Protein AF-A0A7G2ZYX8-F1 (afdb_monomer)

Radius of gyration: 30.56 Å; Cα contacts (8 Å, |Δi|>4): 241; chains: 1; bounding box: 66×46×90 Å

Mean predicted aligned error: 8.6 Å

Structure (mmCIF, N/CA/C/O backbone):
data_AF-A0A7G2ZYX8-F1
#
_entry.id   AF-A0A7G2ZYX8-F1
#
loop_
_atom_site.group_PDB
_atom_site.id
_atom_site.type_symbol
_atom_site.label_atom_id
_atom_site.label_alt_id
_atom_site.label_comp_id
_atom_site.label_asym_id
_atom_site.label_entity_id
_atom_site.label_seq_id
_atom_site.pdbx_PDB_ins_code
_atom_site.Cartn_x
_atom_site.Cartn_y
_atom_site.Cartn_z
_atom_site.occupancy
_atom_site.B_iso_or_equiv
_atom_site.auth_seq_id
_atom_site.auth_comp_id
_atom_site.auth_asym_id
_atom_site.auth_atom_id
_atom_site.pdbx_PDB_model_num
ATOM 1 N N . MET A 1 1 ? -3.365 -21.260 -28.184 1.00 30.58 1 MET A N 1
ATOM 2 C CA . MET A 1 1 ? -3.410 -20.158 -27.196 1.00 30.58 1 MET A CA 1
ATOM 3 C C . MET A 1 1 ? -2.145 -19.324 -27.337 1.00 30.58 1 MET A C 1
ATOM 5 O O . MET A 1 1 ? -1.122 -19.675 -26.767 1.00 30.58 1 MET A O 1
ATOM 9 N N . ASN A 1 2 ? -2.184 -18.257 -28.139 1.00 26.59 2 ASN A N 1
ATOM 10 C CA . ASN A 1 2 ? -1.057 -17.330 -28.248 1.00 26.59 2 ASN A CA 1
ATOM 11 C C . ASN A 1 2 ? -1.027 -16.464 -26.990 1.00 26.59 2 ASN A C 1
ATOM 13 O O . ASN A 1 2 ? -1.641 -15.400 -26.939 1.00 26.59 2 ASN A O 1
ATOM 17 N N . SER A 1 3 ? -0.336 -16.947 -25.956 1.00 30.78 3 SER A N 1
ATOM 18 C CA . SER A 1 3 ? 0.080 -16.109 -24.844 1.00 30.78 3 SER A CA 1
ATOM 19 C C . SER A 1 3 ? 0.980 -15.026 -25.426 1.00 30.78 3 SER A C 1
ATOM 21 O O . SER A 1 3 ? 2.165 -15.250 -25.670 1.00 30.78 3 SER A O 1
ATOM 23 N N . THR A 1 4 ? 0.432 -13.844 -25.680 1.00 36.78 4 THR A N 1
ATOM 24 C CA . THR A 1 4 ? 1.243 -12.634 -25.728 1.00 36.78 4 THR A CA 1
ATOM 25 C C . THR A 1 4 ? 1.792 -12.473 -24.318 1.00 36.78 4 THR A C 1
ATOM 27 O O . THR A 1 4 ? 1.150 -11.914 -23.430 1.00 36.78 4 THR A O 1
ATOM 30 N N . ILE A 1 5 ? 2.939 -13.114 -24.067 1.00 50.03 5 ILE A N 1
ATOM 31 C CA . ILE A 1 5 ? 3.645 -13.033 -22.798 1.00 50.03 5 ILE A CA 1
ATOM 32 C C . ILE A 1 5 ? 4.015 -11.561 -22.676 1.00 50.03 5 ILE A C 1
ATOM 34 O O . ILE A 1 5 ? 4.949 -11.086 -23.317 1.00 50.03 5 ILE A O 1
ATOM 38 N N . TYR A 1 6 ? 3.234 -10.819 -21.897 1.00 54.06 6 TYR A N 1
ATOM 39 C CA . TYR A 1 6 ? 3.683 -9.559 -21.341 1.00 54.06 6 TYR A CA 1
ATOM 40 C C . TYR A 1 6 ? 4.932 -9.900 -20.529 1.00 54.06 6 TYR A C 1
ATOM 42 O O . TYR A 1 6 ? 4.846 -10.449 -19.429 1.00 54.06 6 TYR A O 1
ATOM 50 N N . ILE A 1 7 ? 6.103 -9.682 -21.122 1.00 63.62 7 ILE A N 1
ATOM 51 C CA . ILE A 1 7 ? 7.368 -9.893 -20.438 1.00 63.62 7 ILE A CA 1
ATOM 52 C C . ILE A 1 7 ? 7.588 -8.628 -19.626 1.00 63.62 7 ILE A C 1
ATOM 54 O O . ILE A 1 7 ? 8.004 -7.607 -20.161 1.00 63.62 7 ILE A O 1
ATOM 58 N N . ASP A 1 8 ? 7.263 -8.698 -18.331 1.00 75.31 8 ASP A N 1
ATOM 59 C CA . ASP A 1 8 ? 7.724 -7.711 -17.357 1.00 75.31 8 ASP A CA 1
ATOM 60 C C . ASP A 1 8 ? 9.251 -7.595 -17.507 1.00 75.31 8 ASP A C 1
ATOM 62 O O . ASP A 1 8 ? 9.947 -8.586 -17.240 1.00 75.31 8 ASP A O 1
ATOM 66 N N . PRO A 1 9 ? 9.803 -6.429 -17.901 1.00 82.69 9 PRO A N 1
ATOM 67 C CA . PRO A 1 9 ? 11.247 -6.267 -18.061 1.00 82.69 9 PRO A CA 1
ATOM 68 C C . PRO A 1 9 ? 12.027 -6.636 -16.795 1.00 82.69 9 PRO A C 1
ATOM 70 O O . PRO A 1 9 ? 13.180 -7.072 -16.868 1.00 82.69 9 PRO A O 1
ATOM 73 N N . TRP A 1 10 ? 11.386 -6.529 -15.629 1.00 83.06 10 TRP A N 1
ATOM 74 C CA . TRP A 1 10 ? 11.953 -6.871 -14.326 1.00 83.06 10 TRP A CA 1
ATOM 75 C C . TRP A 1 10 ? 11.737 -8.332 -13.898 1.00 83.06 10 TRP A C 1
ATOM 77 O O . TRP A 1 10 ? 12.150 -8.694 -12.796 1.00 83.06 10 TRP A O 1
ATOM 87 N N . ARG A 1 11 ? 11.139 -9.186 -14.743 1.00 78.56 11 ARG A N 1
ATOM 88 C CA . ARG A 1 11 ? 10.906 -10.625 -14.495 1.00 78.56 11 ARG A CA 1
ATOM 89 C C . ARG A 1 11 ? 10.256 -10.923 -13.137 1.00 78.56 11 ARG A C 1
ATOM 91 O O . ARG A 1 11 ? 10.704 -11.805 -12.411 1.00 78.56 11 ARG A O 1
ATOM 98 N N . GLY A 1 12 ? 9.237 -10.157 -12.757 1.00 73.69 12 GLY A N 1
ATOM 99 C CA . GLY A 1 12 ? 8.507 -10.380 -11.509 1.00 73.69 12 GLY A CA 1
ATOM 100 C C . GLY A 1 12 ? 9.196 -9.836 -10.255 1.00 73.69 12 GLY A C 1
ATOM 101 O O . GLY A 1 12 ? 8.593 -9.868 -9.187 1.00 73.69 12 GLY A O 1
ATOM 102 N N . ARG A 1 13 ? 10.408 -9.262 -10.348 1.00 81.00 13 ARG A N 1
ATOM 103 C CA . ARG A 1 13 ? 11.056 -8.610 -9.196 1.00 81.00 13 ARG A CA 1
ATOM 104 C C . ARG A 1 13 ? 10.249 -7.394 -8.756 1.00 81.00 13 ARG A C 1
ATOM 106 O O . ARG A 1 13 ? 10.042 -6.472 -9.548 1.00 81.00 13 ARG A O 1
ATOM 113 N N . ILE A 1 14 ? 9.807 -7.376 -7.505 1.00 81.88 14 ILE A N 1
ATOM 114 C CA . ILE A 1 14 ? 9.102 -6.239 -6.902 1.00 81.88 14 ILE A CA 1
ATOM 115 C C . ILE A 1 14 ? 10.087 -5.066 -6.801 1.00 81.88 14 ILE A C 1
ATOM 117 O O . ILE A 1 14 ? 11.220 -5.240 -6.352 1.00 81.88 14 ILE A O 1
ATOM 121 N N . ARG A 1 15 ? 9.693 -3.880 -7.280 1.00 88.88 15 ARG A N 1
ATOM 122 C CA . ARG A 1 15 ? 10.547 -2.686 -7.195 1.00 88.88 15 ARG A CA 1
ATOM 123 C C . ARG A 1 15 ? 10.350 -2.017 -5.832 1.00 88.88 15 ARG A C 1
ATOM 125 O O . ARG A 1 15 ? 9.425 -2.328 -5.085 1.00 88.88 15 ARG A O 1
ATOM 132 N N . ALA A 1 16 ? 11.243 -1.086 -5.504 1.00 92.00 16 ALA A N 1
ATOM 133 C CA . ALA A 1 16 ? 11.262 -0.442 -4.194 1.00 92.00 16 ALA A CA 1
ATOM 134 C C . ALA A 1 16 ? 9.918 0.202 -3.813 1.00 92.00 16 ALA A C 1
ATOM 136 O O . ALA A 1 16 ? 9.536 0.138 -2.652 1.00 92.00 16 ALA A O 1
ATOM 137 N N . LEU A 1 17 ? 9.192 0.795 -4.766 1.00 92.94 17 LEU A N 1
ATOM 138 C CA . LEU A 1 17 ? 7.889 1.416 -4.505 1.00 92.94 17 LEU A CA 1
ATOM 139 C C . LEU A 1 17 ? 6.893 0.388 -3.961 1.00 92.94 17 LEU A C 1
ATOM 141 O O . LEU A 1 17 ? 6.406 0.530 -2.846 1.00 92.94 17 LEU A O 1
ATOM 145 N N . GLU A 1 18 ? 6.659 -0.676 -4.721 1.00 92.31 18 GLU A N 1
ATOM 146 C CA . GLU A 1 18 ? 5.711 -1.736 -4.398 1.00 92.31 18 GLU A CA 1
ATOM 147 C C . GLU A 1 18 ? 6.101 -2.437 -3.085 1.00 92.31 18 GLU A C 1
ATOM 149 O O . GLU A 1 18 ? 5.247 -2.693 -2.244 1.00 92.31 18 GLU A O 1
ATOM 154 N N . HIS A 1 19 ? 7.399 -2.647 -2.842 1.00 93.06 19 HIS A N 1
ATOM 155 C CA . HIS A 1 19 ? 7.895 -3.206 -1.582 1.00 93.06 19 HIS A CA 1
ATOM 156 C C . HIS A 1 19 ? 7.617 -2.302 -0.368 1.00 93.06 19 HIS A C 1
ATOM 158 O O . HIS A 1 19 ? 7.228 -2.792 0.690 1.00 93.06 19 HIS A O 1
ATOM 164 N N . ASN A 1 20 ? 7.798 -0.982 -0.500 1.00 95.75 20 ASN A N 1
ATOM 165 C CA . ASN A 1 20 ? 7.469 -0.052 0.584 1.00 95.75 20 ASN A CA 1
ATOM 166 C C . ASN A 1 20 ? 5.951 0.049 0.797 1.00 95.75 20 ASN A C 1
ATOM 168 O O . ASN A 1 20 ? 5.531 0.145 1.944 1.00 95.75 20 ASN A O 1
ATOM 172 N N . ILE A 1 21 ? 5.133 -0.047 -0.260 1.00 95.38 21 ILE A N 1
ATOM 173 C CA . ILE A 1 21 ? 3.667 -0.087 -0.122 1.00 95.38 21 ILE A CA 1
ATOM 174 C C . ILE A 1 21 ? 3.230 -1.330 0.661 1.00 95.38 21 ILE A C 1
ATOM 176 O O . ILE A 1 21 ? 2.423 -1.198 1.572 1.00 95.38 21 ILE A O 1
ATOM 180 N N . VAL A 1 22 ? 3.789 -2.513 0.374 1.00 94.38 22 VAL A N 1
ATOM 181 C CA . VAL A 1 22 ? 3.488 -3.736 1.149 1.00 94.38 22 VAL A CA 1
ATOM 182 C C . VAL A 1 22 ? 3.798 -3.533 2.634 1.00 94.38 22 VAL A C 1
ATOM 184 O O . VAL A 1 22 ? 2.964 -3.836 3.480 1.00 94.38 22 VAL A O 1
ATOM 187 N N . LYS A 1 23 ? 4.971 -2.975 2.962 1.00 95.75 23 LYS A N 1
ATOM 188 C CA . LYS A 1 23 ? 5.345 -2.679 4.356 1.00 95.75 23 LYS A CA 1
ATOM 189 C C . LYS A 1 23 ? 4.383 -1.697 5.020 1.00 95.75 23 LYS A C 1
ATOM 191 O O . LYS A 1 23 ? 3.945 -1.937 6.139 1.00 95.75 23 LYS A O 1
ATOM 196 N N . TYR A 1 24 ? 4.051 -0.620 4.316 1.00 96.56 24 TYR A N 1
ATOM 197 C CA . TYR A 1 24 ? 3.136 0.412 4.791 1.00 96.56 24 TYR A CA 1
ATOM 198 C C . TYR A 1 24 ? 1.750 -0.172 5.092 1.00 96.56 24 TYR A C 1
ATOM 200 O O . TYR A 1 24 ? 1.252 -0.026 6.206 1.00 96.56 24 TYR A O 1
ATOM 208 N N . ARG A 1 25 ? 1.180 -0.940 4.154 1.00 95.94 25 ARG A N 1
ATOM 209 C CA . ARG A 1 25 ? -0.101 -1.631 4.350 1.00 95.94 25 ARG A CA 1
ATOM 210 C C . ARG A 1 25 ? -0.053 -2.618 5.504 1.00 95.94 25 ARG A C 1
ATOM 212 O O . ARG A 1 25 ? -0.964 -2.615 6.320 1.00 95.94 25 ARG A O 1
ATOM 219 N N . ALA A 1 26 ? 1.009 -3.416 5.608 1.00 95.19 26 ALA A N 1
ATOM 220 C CA . ALA A 1 26 ? 1.169 -4.369 6.701 1.00 95.19 26 ALA A CA 1
ATOM 221 C C . ALA A 1 26 ? 1.140 -3.674 8.070 1.00 95.19 26 ALA A C 1
ATOM 223 O O . ALA A 1 26 ? 0.428 -4.118 8.964 1.00 95.19 26 ALA A O 1
ATOM 224 N N . MET A 1 27 ? 1.841 -2.547 8.221 1.00 96.56 27 MET A N 1
ATOM 225 C CA . MET A 1 27 ? 1.833 -1.768 9.463 1.00 96.56 27 MET A CA 1
ATOM 226 C C . MET A 1 27 ? 0.459 -1.152 9.760 1.00 96.56 27 MET A C 1
ATOM 228 O O . MET A 1 27 ? -0.004 -1.232 10.896 1.00 96.56 27 MET A O 1
ATOM 232 N N . GLN A 1 28 ? -0.226 -0.590 8.755 1.00 96.06 28 GLN A N 1
ATOM 233 C CA . GLN A 1 28 ? -1.588 -0.067 8.931 1.00 96.06 28 GLN A CA 1
ATOM 234 C C . GLN A 1 28 ? -2.586 -1.172 9.292 1.00 96.06 28 GLN A C 1
ATOM 236 O O . GLN A 1 28 ? -3.426 -0.975 10.162 1.00 96.06 28 GLN A O 1
ATOM 241 N N . MET A 1 29 ? -2.478 -2.344 8.668 1.00 95.81 29 MET A N 1
ATOM 242 C CA . MET A 1 29 ? -3.307 -3.507 8.983 1.00 95.81 29 MET A CA 1
ATOM 243 C C . MET A 1 29 ? -3.065 -4.011 10.406 1.00 95.81 29 MET A C 1
ATOM 245 O O . MET A 1 29 ? -4.024 -4.337 11.094 1.00 95.81 29 MET A O 1
ATOM 249 N N . THR A 1 30 ? -1.814 -4.041 10.875 1.00 95.38 30 THR A N 1
ATOM 250 C CA . THR A 1 30 ? -1.497 -4.385 12.269 1.00 95.38 30 THR A CA 1
ATOM 251 C C . THR A 1 30 ? -2.172 -3.422 13.244 1.00 95.38 30 THR A C 1
ATOM 253 O O . THR A 1 30 ? -2.789 -3.868 14.211 1.00 95.38 30 THR A O 1
ATOM 256 N N . LEU A 1 31 ? -2.111 -2.113 12.970 1.00 95.88 31 LEU A N 1
ATOM 257 C CA . LEU A 1 31 ? -2.816 -1.109 13.769 1.00 95.88 31 LEU A CA 1
ATOM 258 C C . LEU A 1 31 ? -4.338 -1.296 13.703 1.00 95.88 31 LEU A C 1
ATOM 260 O O . LEU A 1 31 ? -4.987 -1.275 14.740 1.00 95.88 31 LEU A O 1
ATOM 264 N N . ALA A 1 32 ? -4.903 -1.542 12.519 1.00 95.62 32 ALA A N 1
ATOM 265 C CA . ALA A 1 32 ? -6.335 -1.785 12.352 1.00 95.62 32 ALA A CA 1
ATOM 266 C C . ALA A 1 32 ? -6.808 -3.032 13.119 1.00 95.62 32 ALA A C 1
ATOM 268 O O . ALA A 1 32 ? -7.838 -2.988 13.786 1.00 95.62 32 ALA A O 1
ATOM 269 N N . ILE A 1 33 ? -6.040 -4.130 13.095 1.00 95.12 33 ILE A N 1
ATOM 270 C CA . ILE A 1 33 ? -6.335 -5.319 13.9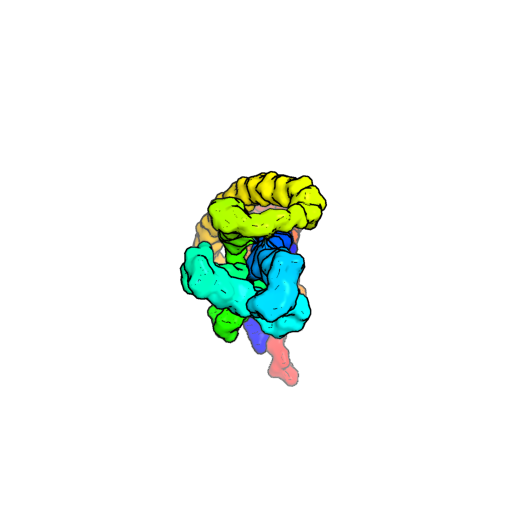07 1.00 95.12 33 ILE A CA 1
ATOM 271 C C . ILE A 1 33 ? -6.379 -4.930 15.384 1.00 95.12 33 ILE A C 1
ATOM 273 O O . ILE A 1 33 ? -7.383 -5.184 16.044 1.00 95.12 33 ILE A O 1
ATOM 277 N N . TYR A 1 34 ? -5.329 -4.277 15.884 1.00 94.50 34 TYR A N 1
ATOM 278 C CA . TYR A 1 34 ? -5.261 -3.854 17.278 1.00 94.50 34 TYR A CA 1
ATOM 279 C C . TYR A 1 34 ? -6.441 -2.948 17.663 1.00 94.50 34 TYR A C 1
ATOM 281 O O . TYR A 1 34 ? -7.177 -3.267 18.595 1.00 94.50 34 TYR A O 1
ATOM 289 N N . TYR A 1 35 ? -6.692 -1.871 16.913 1.00 94.88 35 TYR A N 1
ATOM 290 C CA . TYR A 1 35 ? -7.773 -0.939 17.231 1.00 94.88 35 TYR A CA 1
ATOM 291 C C . TYR A 1 35 ? -9.156 -1.579 17.150 1.00 94.88 35 TYR A C 1
ATOM 293 O O . TYR A 1 35 ? -10.003 -1.278 17.986 1.00 94.88 35 TYR A O 1
ATOM 301 N N . SER A 1 36 ? -9.395 -2.488 16.203 1.00 94.19 36 SER A N 1
ATOM 302 C CA . SER A 1 36 ? -10.677 -3.194 16.119 1.00 94.19 36 SER A CA 1
ATOM 303 C C . SER A 1 36 ? -10.956 -4.052 17.362 1.00 94.19 36 SER A C 1
ATOM 305 O O . SER A 1 36 ? -12.085 -4.069 17.859 1.00 94.19 36 SER A O 1
ATOM 307 N N . GLU A 1 37 ? -9.932 -4.716 17.913 1.00 92.69 37 GLU A N 1
ATOM 308 C CA . GLU A 1 37 ? -10.053 -5.491 19.151 1.00 92.69 37 GLU A CA 1
ATOM 309 C C . GLU A 1 37 ? -10.255 -4.565 20.358 1.00 92.69 37 GLU A C 1
ATOM 311 O O . GLU A 1 37 ? -11.081 -4.851 21.227 1.00 92.69 37 GLU A O 1
ATOM 316 N N . GLU A 1 38 ? -9.570 -3.418 20.393 1.00 91.56 38 GLU A N 1
ATOM 317 C CA . GLU A 1 38 ? -9.752 -2.405 21.436 1.00 91.56 38 GLU A CA 1
ATOM 318 C C . GLU A 1 38 ? -11.161 -1.804 21.421 1.00 91.56 38 GLU A C 1
ATOM 320 O O . GLU A 1 38 ? -11.796 -1.732 22.473 1.00 91.56 38 GLU A O 1
ATOM 325 N N . ILE A 1 39 ? -11.689 -1.435 20.248 1.00 92.12 39 ILE A N 1
ATOM 326 C CA . ILE A 1 39 ? -13.066 -0.945 20.082 1.00 92.12 39 ILE A CA 1
ATOM 327 C C . ILE A 1 39 ? -14.046 -1.999 20.590 1.00 92.12 39 ILE A C 1
ATOM 329 O O . ILE A 1 39 ? -14.901 -1.706 21.429 1.00 92.12 39 ILE A O 1
ATOM 333 N N . ARG A 1 40 ? -13.892 -3.249 20.137 1.00 92.00 40 ARG A N 1
ATOM 334 C CA . ARG A 1 40 ? -14.745 -4.358 20.569 1.00 92.00 40 ARG A CA 1
ATOM 335 C C . ARG A 1 40 ? -14.693 -4.549 22.082 1.00 92.00 40 ARG A C 1
ATOM 337 O O . ARG A 1 40 ? -15.740 -4.740 22.702 1.00 92.00 40 ARG A O 1
ATOM 344 N N . ARG A 1 41 ? -13.502 -4.481 22.684 1.00 89.44 41 ARG A N 1
ATOM 345 C CA . ARG A 1 41 ? -13.346 -4.593 24.136 1.00 89.44 41 ARG A CA 1
ATOM 346 C C . ARG A 1 41 ? -14.023 -3.432 24.851 1.00 89.44 41 ARG A C 1
ATOM 348 O O . ARG A 1 41 ? -14.782 -3.682 25.774 1.00 89.44 41 ARG A O 1
ATOM 355 N N . VAL A 1 42 ? -13.785 -2.187 24.444 1.00 89.00 42 VAL A N 1
ATOM 356 C CA . VAL A 1 42 ? -14.383 -1.000 25.079 1.00 89.00 42 VAL A CA 1
ATOM 357 C C . VAL A 1 42 ? -15.909 -1.083 25.057 1.00 89.00 42 VAL A C 1
ATOM 359 O O . VAL A 1 42 ? -16.543 -0.927 26.100 1.00 89.00 42 VAL A O 1
ATOM 362 N N . VAL A 1 43 ? -16.490 -1.414 23.902 1.00 89.50 43 VAL A N 1
ATOM 363 C CA . VAL A 1 43 ? -17.945 -1.499 23.725 1.00 89.50 43 VAL A CA 1
ATOM 364 C C . VAL A 1 43 ? -18.570 -2.584 24.614 1.00 89.50 43 VAL A C 1
ATOM 366 O O . VAL A 1 43 ? -19.563 -2.338 25.298 1.00 89.50 43 VAL A O 1
ATOM 369 N N . ILE A 1 44 ? -17.970 -3.777 24.660 1.00 90.25 44 ILE A N 1
ATOM 370 C CA . ILE A 1 44 ? -18.501 -4.916 25.426 1.00 90.25 44 ILE A CA 1
ATOM 371 C C . ILE A 1 44 ? -18.222 -4.762 26.927 1.00 90.25 44 ILE A C 1
ATOM 373 O O . ILE A 1 44 ? -19.124 -4.906 27.756 1.00 90.25 44 ILE A O 1
ATOM 377 N N . THR A 1 45 ? -16.971 -4.483 27.290 1.00 87.00 45 THR A N 1
ATOM 378 C CA . THR A 1 45 ? -16.512 -4.480 28.680 1.00 87.00 45 THR A CA 1
ATOM 379 C C . THR A 1 45 ? -17.142 -3.347 29.480 1.00 87.00 45 THR A C 1
ATOM 381 O O . THR A 1 45 ? -17.434 -3.553 30.656 1.00 87.00 45 THR A O 1
ATOM 384 N N . ALA A 1 46 ? -17.417 -2.185 28.877 1.00 86.19 46 ALA A N 1
ATOM 385 C CA . ALA A 1 46 ? -18.091 -1.095 29.580 1.00 86.19 46 ALA A CA 1
ATOM 386 C C . ALA A 1 46 ? -19.488 -1.509 30.077 1.00 86.19 46 ALA A C 1
ATOM 388 O O . ALA A 1 46 ? -19.809 -1.291 31.244 1.00 86.19 46 ALA A O 1
ATOM 389 N N . ILE A 1 47 ? -20.285 -2.177 29.230 1.00 86.06 47 ILE A N 1
ATOM 390 C CA . ILE A 1 47 ? -21.621 -2.675 29.607 1.00 86.06 47 ILE A CA 1
ATOM 391 C C . ILE A 1 47 ? -21.494 -3.762 30.669 1.00 86.06 47 ILE A C 1
ATOM 393 O O . ILE A 1 47 ? -22.132 -3.682 31.712 1.00 86.06 47 ILE A O 1
ATOM 397 N N . GLN A 1 48 ? -20.633 -4.757 30.438 1.00 87.50 48 GLN A N 1
ATOM 398 C CA . GLN A 1 48 ? -20.464 -5.879 31.365 1.00 87.50 48 GLN A CA 1
ATOM 399 C C . GLN A 1 48 ? -19.989 -5.432 32.746 1.00 87.50 48 GLN A C 1
ATOM 401 O O . GLN A 1 48 ? -20.410 -5.985 33.759 1.00 87.50 48 GLN A O 1
ATOM 406 N N . THR A 1 49 ? -19.102 -4.441 32.798 1.00 84.88 49 THR A N 1
ATOM 407 C CA . THR A 1 49 ? -18.595 -3.902 34.063 1.00 84.88 49 THR A CA 1
ATOM 408 C C . THR A 1 49 ? -19.684 -3.122 34.786 1.00 84.88 49 THR A C 1
ATOM 410 O O . THR A 1 49 ? -19.852 -3.299 35.990 1.00 84.88 49 THR A O 1
ATOM 413 N N . GLN A 1 50 ? -20.465 -2.319 34.060 1.00 83.38 50 GLN A N 1
ATOM 414 C CA . GLN A 1 50 ? -21.606 -1.606 34.626 1.00 83.38 50 GLN A CA 1
ATOM 415 C C . GLN A 1 50 ? -22.672 -2.575 35.154 1.00 83.38 50 GLN A C 1
ATOM 417 O O . GLN A 1 50 ? -23.110 -2.423 36.287 1.00 83.38 50 GLN A O 1
ATOM 422 N N . ASP A 1 51 ? -23.032 -3.603 34.387 1.00 85.00 51 ASP A N 1
ATOM 423 C CA . ASP A 1 51 ? -24.026 -4.604 34.785 1.00 85.00 51 ASP A CA 1
ATOM 424 C C . ASP A 1 51 ? -23.578 -5.381 36.031 1.00 85.00 51 ASP A C 1
ATOM 426 O O . ASP A 1 51 ? -24.352 -5.548 36.972 1.00 85.00 51 ASP A O 1
ATOM 430 N N . LYS A 1 52 ? -22.304 -5.798 36.085 1.00 83.62 52 LYS A N 1
ATOM 431 C CA . LYS A 1 52 ? -21.720 -6.445 37.272 1.00 83.62 52 LYS A CA 1
ATOM 432 C C . LYS A 1 52 ? -21.727 -5.526 38.488 1.00 83.62 52 LYS A C 1
ATOM 434 O O . LYS A 1 52 ? -22.035 -5.979 39.587 1.00 83.62 52 LYS A O 1
ATOM 439 N N . PHE A 1 53 ? -21.396 -4.251 38.300 1.00 82.12 53 PHE A N 1
ATOM 440 C CA . PHE A 1 53 ? -21.409 -3.266 39.376 1.00 82.12 53 PHE A CA 1
ATOM 441 C C . PHE A 1 53 ? -22.832 -3.030 39.900 1.00 82.12 53 PHE A C 1
ATOM 443 O O . PHE A 1 53 ? -23.063 -3.097 41.105 1.00 82.12 53 PHE A O 1
ATOM 450 N N . SER A 1 54 ? -23.810 -2.856 39.007 1.00 80.75 54 SER A N 1
ATOM 451 C CA . SER A 1 54 ? -25.225 -2.721 39.366 1.00 80.75 54 SER A CA 1
ATOM 452 C C . SER A 1 54 ? -25.755 -3.953 40.101 1.00 80.75 54 SER A C 1
ATOM 454 O O . SER A 1 54 ? -26.399 -3.801 41.137 1.00 80.75 54 SER A O 1
ATOM 456 N N . LYS A 1 55 ? -25.410 -5.162 39.644 1.00 82.44 55 LYS A N 1
ATOM 457 C CA . LYS A 1 55 ? -25.769 -6.421 40.311 1.00 82.44 55 LYS A CA 1
ATOM 458 C C . LYS A 1 55 ? -25.118 -6.572 41.681 1.00 82.44 55 LYS A C 1
ATOM 460 O O . LYS A 1 55 ? -25.760 -7.047 42.610 1.00 82.44 55 LYS A O 1
ATOM 465 N N . SER A 1 56 ? -23.868 -6.133 41.831 1.00 80.12 56 SER A N 1
ATOM 466 C CA . SER A 1 56 ? -23.191 -6.115 43.130 1.00 80.12 56 SER A CA 1
ATOM 467 C C . SER A 1 56 ? -23.871 -5.171 44.126 1.00 80.12 56 SER A C 1
ATOM 469 O O . SER A 1 56 ? -23.852 -5.452 45.320 1.00 80.12 56 SER A O 1
ATOM 471 N N . LEU A 1 57 ? -24.452 -4.062 43.656 1.00 79.69 57 LEU A N 1
ATOM 472 C CA . LEU A 1 57 ? -25.183 -3.116 44.503 1.00 79.69 57 LEU A CA 1
ATOM 473 C C . LEU A 1 57 ? -26.619 -3.572 44.793 1.00 79.69 57 LEU A C 1
ATOM 475 O O . LEU A 1 57 ? -27.132 -3.328 45.882 1.00 79.69 57 LEU A O 1
ATOM 479 N N . LYS A 1 58 ? -27.279 -4.214 43.822 1.00 78.69 58 LYS A N 1
ATOM 480 C CA . LYS A 1 58 ? -28.685 -4.637 43.895 1.00 78.69 58 LYS A CA 1
ATOM 481 C C . LYS A 1 58 ? -28.882 -6.055 43.333 1.00 78.69 58 LYS A C 1
ATOM 483 O O . LYS A 1 58 ? -29.413 -6.206 42.227 1.00 78.69 58 LYS A O 1
ATOM 488 N N . PRO A 1 59 ? -28.510 -7.100 44.096 1.00 74.00 59 PRO A N 1
ATOM 489 C CA . PRO A 1 59 ? -28.460 -8.472 43.589 1.00 74.00 59 PRO A CA 1
ATOM 490 C C . PRO A 1 59 ? -29.811 -9.029 43.119 1.00 74.00 59 PRO A C 1
ATOM 492 O O . PRO A 1 59 ? -29.838 -9.836 42.194 1.00 74.00 59 PRO A O 1
ATOM 495 N N . ASN A 1 60 ? -30.920 -8.585 43.723 1.00 71.00 60 ASN A N 1
ATOM 496 C CA . ASN A 1 60 ? -32.259 -9.133 43.471 1.00 71.00 60 ASN A CA 1
ATOM 497 C C . ASN A 1 60 ? -33.106 -8.314 42.478 1.00 71.00 60 ASN A C 1
ATOM 499 O O . ASN A 1 60 ? -34.174 -8.771 42.087 1.00 71.00 60 ASN A O 1
ATOM 503 N N . GLU A 1 61 ? -32.656 -7.122 42.069 1.00 67.88 61 GLU A N 1
ATOM 504 C CA . GLU A 1 61 ? -33.432 -6.216 41.198 1.00 67.88 61 GLU A CA 1
ATOM 505 C C . GLU A 1 61 ? -32.844 -6.066 39.789 1.00 67.88 61 GLU A C 1
ATOM 507 O O . GLU A 1 61 ? -33.532 -5.590 38.889 1.00 67.88 61 GLU A O 1
ATOM 512 N N . THR A 1 62 ? -31.575 -6.433 39.573 1.00 69.94 62 THR A N 1
ATOM 513 C CA . THR A 1 62 ? -30.873 -6.121 38.319 1.00 69.94 62 THR A CA 1
ATOM 514 C C . THR A 1 62 ? -30.459 -7.369 37.545 1.00 69.94 62 THR A C 1
ATOM 516 O O . THR A 1 62 ? -29.620 -8.162 37.971 1.00 69.94 62 THR A O 1
ATOM 519 N N . THR A 1 63 ? -31.044 -7.526 36.358 1.00 74.69 63 THR A N 1
ATOM 520 C CA . THR A 1 63 ? -30.624 -8.503 35.347 1.00 74.69 63 THR A CA 1
ATOM 521 C C . THR A 1 63 ? -29.477 -7.947 34.506 1.00 74.69 63 THR A C 1
ATOM 523 O O . THR A 1 63 ? -29.534 -6.808 34.045 1.00 74.69 63 THR A O 1
ATOM 526 N N . GLU A 1 64 ? -28.449 -8.764 34.269 1.00 79.12 64 GLU A N 1
ATOM 527 C CA . GLU A 1 64 ? -27.349 -8.421 33.359 1.00 79.12 64 GLU A CA 1
ATOM 528 C C . GLU A 1 64 ? -27.886 -8.284 31.927 1.00 79.12 64 GLU A C 1
ATOM 530 O O . GLU A 1 64 ? -28.470 -9.222 31.381 1.00 79.12 64 GLU A O 1
ATOM 535 N N . ARG A 1 65 ? -27.676 -7.121 31.305 1.00 80.75 65 ARG A N 1
ATOM 536 C CA . ARG A 1 65 ? -28.115 -6.826 29.934 1.00 80.75 65 ARG A CA 1
ATOM 537 C C . ARG A 1 65 ? -27.234 -7.544 28.919 1.00 80.75 65 ARG A C 1
ATOM 539 O O . ARG A 1 65 ? -27.723 -8.008 27.890 1.00 80.75 65 ARG A O 1
ATOM 546 N N . LEU A 1 66 ? -25.940 -7.678 29.221 1.00 83.88 66 LEU A N 1
ATOM 547 C CA . LEU A 1 66 ? -24.990 -8.418 28.394 1.00 83.88 66 LEU A CA 1
ATOM 548 C C . LEU A 1 66 ? -24.192 -9.442 29.223 1.00 83.88 66 LEU A C 1
ATOM 550 O O . LEU A 1 66 ? -23.096 -9.127 29.686 1.00 83.88 66 LEU A O 1
ATOM 554 N N . PRO A 1 67 ? -24.673 -10.691 29.373 1.00 81.50 67 PRO A N 1
ATOM 555 C CA . PRO A 1 67 ? -23.945 -11.706 30.127 1.00 81.50 67 PRO A CA 1
ATOM 556 C C . PRO A 1 67 ? -22.639 -12.125 29.420 1.00 81.50 67 PRO A C 1
ATOM 558 O O . PRO A 1 67 ? -22.546 -12.081 28.181 1.00 81.50 67 PRO A O 1
ATOM 561 N N . PRO A 1 68 ? -21.614 -12.569 30.172 1.00 79.56 68 PRO A N 1
ATOM 562 C CA . PRO A 1 68 ? -20.389 -13.107 29.587 1.00 79.56 68 PRO A CA 1
ATOM 563 C C . PRO A 1 68 ? -20.702 -14.357 28.747 1.00 79.56 68 PRO A C 1
ATOM 565 O O . PRO A 1 68 ? -21.433 -15.243 29.179 1.00 79.56 68 PRO A O 1
ATOM 568 N N . GLY A 1 69 ? -20.164 -14.426 27.525 1.00 80.12 69 GLY A N 1
ATOM 569 C CA . GLY A 1 69 ? -20.408 -15.544 26.599 1.00 80.12 69 GLY A CA 1
ATOM 570 C C . GLY A 1 69 ? -21.664 -15.416 25.725 1.00 80.12 69 GLY A C 1
ATOM 571 O O . GLY A 1 69 ? -22.002 -16.354 25.004 1.00 80.12 69 GLY A O 1
ATOM 572 N N . ALA A 1 70 ? -22.350 -14.267 25.735 1.00 82.44 70 ALA A N 1
ATOM 573 C CA . ALA A 1 70 ? -23.482 -14.023 24.843 1.00 82.44 70 ALA A CA 1
ATOM 574 C C . ALA A 1 70 ? -23.112 -14.226 23.357 1.00 82.44 70 ALA A C 1
ATOM 576 O O . ALA A 1 70 ? -22.084 -13.738 22.881 1.00 82.44 70 ALA A O 1
ATOM 577 N N . LYS A 1 71 ? -23.987 -14.895 22.589 1.00 86.56 71 LYS A N 1
ATOM 578 C CA . LYS A 1 71 ? -23.852 -14.980 21.123 1.00 86.56 71 LYS A CA 1
ATOM 579 C C . LYS A 1 71 ? -23.894 -13.574 20.513 1.00 86.56 71 LYS A C 1
ATOM 581 O O . LYS A 1 71 ? -24.803 -12.806 20.827 1.00 86.56 71 LYS A O 1
ATOM 586 N N . ARG A 1 72 ? -22.936 -13.289 19.620 1.00 87.44 72 ARG A N 1
ATOM 587 C CA . ARG A 1 72 ? -22.745 -11.995 18.931 1.00 87.44 72 ARG A CA 1
ATOM 588 C C . ARG A 1 72 ? -22.724 -10.805 19.907 1.00 87.44 72 ARG A C 1
ATOM 590 O O . ARG A 1 72 ? -23.588 -9.933 19.850 1.00 87.44 72 ARG A O 1
ATOM 597 N N . PRO A 1 73 ? -21.734 -10.762 20.814 1.00 89.69 73 PRO A N 1
ATOM 598 C CA . PRO A 1 73 ? -21.735 -9.806 21.916 1.00 89.69 73 PRO A CA 1
ATOM 599 C C . PRO A 1 73 ? -21.581 -8.357 21.437 1.00 89.69 73 PRO A C 1
ATOM 601 O O . PRO A 1 73 ? -22.151 -7.465 22.049 1.00 89.69 73 PRO A O 1
ATOM 604 N N . LEU A 1 74 ? -20.873 -8.127 20.324 1.00 88.94 74 LEU A N 1
ATOM 605 C CA . LEU A 1 74 ? -20.696 -6.790 19.753 1.00 88.94 74 LEU A CA 1
ATOM 606 C C . LEU A 1 74 ? -22.014 -6.211 19.217 1.00 88.94 74 LEU A C 1
ATOM 608 O O . LEU A 1 74 ? -22.349 -5.088 19.561 1.00 88.94 74 LEU A O 1
ATOM 612 N N . GLU A 1 75 ? -22.781 -6.974 18.429 1.00 91.19 75 GLU A N 1
ATOM 613 C CA . GLU A 1 75 ? -24.057 -6.497 17.861 1.00 91.19 75 GLU A CA 1
ATOM 614 C C . GLU A 1 75 ? -25.051 -6.121 18.967 1.00 91.19 75 GLU A C 1
ATOM 616 O O . GLU A 1 75 ? -25.683 -5.071 18.910 1.00 91.19 75 GLU A O 1
ATOM 621 N N . LYS A 1 76 ? -25.132 -6.948 20.018 1.00 91.12 76 LYS A N 1
ATOM 622 C CA . LYS A 1 76 ? -25.973 -6.666 21.187 1.00 91.12 76 LYS A CA 1
ATOM 623 C C . LYS A 1 76 ? -25.499 -5.439 21.960 1.00 91.12 76 LYS A C 1
ATOM 625 O O . LYS A 1 76 ? -26.319 -4.635 22.383 1.00 91.12 76 LYS A O 1
ATOM 630 N N . ALA A 1 77 ? -24.188 -5.295 22.146 1.00 90.38 77 ALA A N 1
ATOM 631 C CA . ALA A 1 77 ? -23.623 -4.152 22.848 1.00 90.38 77 ALA A CA 1
ATOM 632 C C . ALA A 1 77 ? -23.877 -2.835 22.098 1.00 90.38 77 ALA A C 1
ATOM 634 O O . ALA A 1 77 ? -24.247 -1.845 22.722 1.00 90.38 77 ALA A O 1
ATOM 635 N N . LEU A 1 78 ? -23.746 -2.840 20.769 1.00 91.88 78 LEU A N 1
ATOM 636 C CA . LEU A 1 78 ? -24.052 -1.677 19.936 1.00 91.88 78 LEU A CA 1
ATOM 637 C C . LEU A 1 78 ? -25.532 -1.298 20.011 1.00 91.88 78 LEU A C 1
ATOM 639 O O . LEU A 1 78 ? -25.827 -0.125 20.202 1.00 91.88 78 LEU A O 1
ATOM 643 N N . ALA A 1 79 ? -26.447 -2.272 19.949 1.00 92.06 79 ALA A N 1
ATOM 644 C CA . ALA A 1 79 ? -27.878 -2.010 20.120 1.00 92.06 79 ALA A CA 1
ATOM 645 C C . ALA A 1 79 ? -28.177 -1.333 21.470 1.00 92.06 79 ALA A C 1
ATOM 647 O O . ALA A 1 79 ? -28.856 -0.313 21.508 1.00 92.06 79 ALA A O 1
ATOM 648 N N . ILE A 1 80 ? -27.575 -1.826 22.561 1.00 89.94 80 ILE A N 1
ATOM 649 C CA . ILE A 1 80 ? -27.703 -1.207 23.890 1.00 89.94 80 ILE A CA 1
ATOM 650 C C . ILE A 1 80 ? -27.172 0.235 23.882 1.00 89.94 80 ILE A C 1
ATOM 652 O O . ILE A 1 80 ? -27.807 1.123 24.438 1.00 89.94 80 ILE A O 1
ATOM 656 N N . TRP A 1 81 ? -26.024 0.498 23.252 1.00 90.25 81 TRP A N 1
ATOM 657 C CA . TRP A 1 81 ? -25.450 1.849 23.209 1.00 90.25 81 TRP A CA 1
ATOM 658 C C . TRP A 1 81 ? -26.284 2.827 22.375 1.00 90.25 81 TRP A C 1
ATOM 660 O O . TRP A 1 81 ? -26.318 4.017 22.700 1.00 90.25 81 TRP A O 1
ATOM 670 N N . VAL A 1 82 ? -26.948 2.341 21.323 1.00 92.69 82 VAL A N 1
ATOM 671 C CA . VAL A 1 82 ? -27.896 3.125 20.518 1.00 92.69 82 VAL A CA 1
ATOM 672 C C . VAL A 1 82 ? -29.150 3.443 21.334 1.00 92.69 82 VAL A C 1
ATOM 674 O O . VAL A 1 82 ? -29.549 4.606 21.398 1.00 92.69 82 VAL A O 1
ATOM 677 N N . ASP A 1 83 ? -29.719 2.453 22.027 1.00 91.44 83 ASP A N 1
ATOM 678 C CA . ASP A 1 83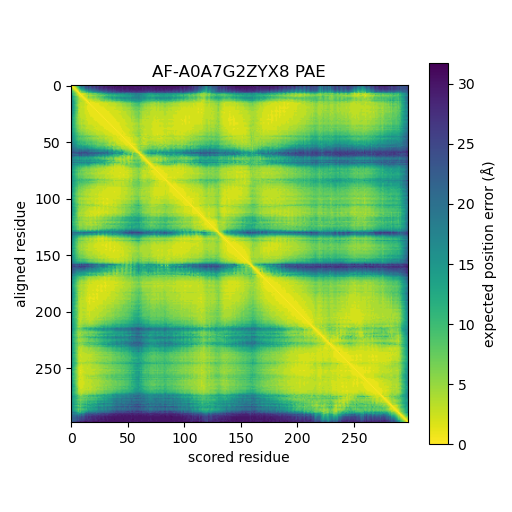 ? -30.887 2.641 22.901 1.00 91.44 83 ASP A CA 1
ATOM 679 C C . ASP A 1 83 ? -30.594 3.643 24.032 1.00 91.44 83 ASP A C 1
ATOM 681 O O . ASP A 1 83 ? -31.420 4.492 24.372 1.00 91.44 83 ASP A O 1
ATOM 685 N N . GLU A 1 84 ? -29.377 3.599 24.577 1.00 86.81 84 GLU A N 1
ATOM 686 C CA . GLU A 1 84 ? -28.880 4.530 25.594 1.00 86.81 84 GLU A CA 1
ATOM 687 C C . GLU A 1 84 ? -28.461 5.901 25.034 1.00 86.81 84 GLU A C 1
ATOM 689 O O . GLU A 1 84 ? -28.021 6.762 25.798 1.00 86.81 84 GLU A O 1
ATOM 694 N N . LYS A 1 85 ? -28.589 6.121 23.719 1.00 88.38 85 LYS A N 1
ATOM 695 C CA . LYS A 1 85 ? -28.209 7.358 23.012 1.00 88.38 85 LYS A CA 1
ATOM 696 C C . LYS A 1 85 ? -26.741 7.764 23.201 1.00 88.38 85 LYS A C 1
ATOM 698 O O . LYS A 1 85 ? -26.404 8.942 23.099 1.00 88.38 85 LYS A O 1
ATOM 703 N N . LEU A 1 86 ? -25.853 6.803 23.460 1.00 85.94 86 LEU A N 1
ATOM 704 C CA . LEU A 1 86 ? -24.409 7.050 23.519 1.00 85.94 86 LEU A CA 1
ATOM 705 C C . LEU A 1 86 ? -23.780 7.157 22.133 1.00 85.94 86 LEU A C 1
ATOM 707 O O . LEU A 1 86 ? -22.785 7.863 21.954 1.00 85.94 86 LEU A O 1
ATOM 711 N N . ILE A 1 87 ? -24.338 6.426 21.174 1.00 90.50 87 ILE A N 1
ATOM 712 C CA . ILE A 1 87 ? -23.935 6.447 19.771 1.00 90.50 87 ILE A CA 1
ATOM 713 C C . ILE A 1 87 ? -25.178 6.510 18.887 1.00 90.50 87 ILE A C 1
ATOM 715 O O . ILE A 1 87 ? -26.262 6.084 19.284 1.00 90.50 87 ILE A O 1
ATOM 719 N N . SER A 1 88 ? -25.015 7.047 17.685 1.00 92.81 88 SER A N 1
ATOM 720 C CA . SER A 1 88 ? -26.043 6.982 16.646 1.00 92.81 88 SER A CA 1
ATOM 721 C C . SER A 1 88 ? -26.030 5.627 15.929 1.00 92.81 88 SER A C 1
ATOM 723 O O . SER A 1 88 ? -25.039 4.898 15.972 1.00 92.81 88 SER A O 1
ATOM 725 N N . GLN A 1 89 ? -27.112 5.310 15.211 1.00 93.06 89 GLN A N 1
ATOM 726 C CA . GLN A 1 89 ? -27.163 4.103 14.381 1.00 93.06 89 GLN A CA 1
ATOM 727 C C . GLN A 1 89 ? -26.067 4.103 13.302 1.00 93.06 89 GLN A C 1
ATOM 729 O O . GLN A 1 89 ? -25.426 3.080 13.088 1.00 93.06 89 GLN A O 1
ATOM 734 N N . ASN A 1 90 ? -25.784 5.263 12.700 1.00 93.62 90 ASN A N 1
ATOM 735 C CA . ASN A 1 90 ? -24.719 5.404 11.705 1.00 93.62 90 ASN A CA 1
ATOM 736 C C . ASN A 1 90 ? -23.344 5.062 12.301 1.00 93.62 90 ASN A C 1
ATOM 738 O O . ASN A 1 90 ? -22.566 4.339 11.691 1.00 93.62 90 ASN A O 1
ATOM 742 N N . GLU A 1 91 ? -23.065 5.524 13.524 1.00 91.75 91 GLU A N 1
ATOM 743 C CA . GLU A 1 91 ? -21.815 5.196 14.221 1.00 91.75 91 GLU A CA 1
ATOM 744 C C . GLU A 1 91 ? -21.724 3.702 14.562 1.00 91.75 91 GLU A C 1
ATOM 746 O O . GLU A 1 91 ? -20.643 3.119 14.499 1.00 91.75 91 GLU A O 1
ATOM 751 N N . ALA A 1 92 ? -22.844 3.061 14.909 1.00 92.75 92 ALA A N 1
ATOM 752 C CA . ALA A 1 92 ? -22.883 1.618 15.131 1.00 92.75 92 ALA A CA 1
ATOM 753 C C . ALA A 1 92 ? -22.571 0.835 13.844 1.00 92.75 92 ALA A C 1
ATOM 755 O O . ALA A 1 92 ? -21.813 -0.140 13.882 1.00 92.75 92 ALA A O 1
ATOM 756 N N . ASP A 1 93 ? -23.106 1.284 12.709 1.00 94.00 93 ASP A N 1
ATOM 757 C CA . ASP A 1 93 ? -22.838 0.694 11.398 1.00 94.00 93 ASP A CA 1
ATOM 758 C C . ASP A 1 93 ? -21.371 0.904 10.979 1.00 94.00 93 ASP A C 1
ATOM 760 O O . ASP A 1 93 ? -20.732 -0.030 10.487 1.00 94.00 93 ASP A O 1
ATOM 764 N N . ASP A 1 94 ? -20.790 2.073 11.269 1.00 92.19 94 ASP A N 1
ATOM 765 C CA . ASP A 1 94 ? -19.366 2.352 11.055 1.00 92.19 94 ASP A CA 1
ATOM 766 C C . ASP A 1 94 ? -18.463 1.459 11.914 1.00 92.19 94 ASP A C 1
ATOM 768 O O . ASP A 1 94 ? -17.504 0.873 11.405 1.00 92.19 94 ASP A O 1
ATOM 772 N N . ILE A 1 95 ? -18.785 1.284 13.202 1.00 93.25 95 ILE A N 1
ATOM 773 C CA . ILE A 1 95 ? -18.068 0.350 14.084 1.00 93.25 95 ILE A CA 1
ATOM 774 C C . ILE A 1 95 ? -18.116 -1.061 13.495 1.00 93.25 95 ILE A C 1
ATOM 776 O O . ILE A 1 95 ? -17.095 -1.753 13.456 1.00 93.25 95 ILE A O 1
ATOM 780 N N . LYS A 1 96 ? -19.288 -1.495 13.019 1.00 93.75 96 LYS A N 1
ATOM 781 C CA . LYS A 1 96 ? -19.456 -2.818 12.416 1.00 93.75 96 LYS A CA 1
ATOM 782 C C . LYS A 1 96 ? -18.606 -2.966 11.155 1.00 93.75 96 LYS A C 1
ATOM 784 O O . LYS A 1 96 ? -17.846 -3.926 11.067 1.00 93.75 96 LYS A O 1
ATOM 789 N N . ARG A 1 97 ? -18.653 -1.991 10.241 1.00 94.06 97 ARG A N 1
ATOM 790 C CA . ARG A 1 97 ? -17.827 -1.955 9.022 1.00 94.06 97 ARG A CA 1
ATOM 791 C C . ARG A 1 97 ? -16.336 -2.066 9.346 1.00 94.06 97 ARG A C 1
ATOM 793 O O . ARG A 1 97 ? -15.628 -2.854 8.724 1.00 94.06 97 ARG A O 1
ATOM 800 N N . LEU A 1 98 ? -15.857 -1.301 10.326 1.00 93.12 98 LEU A N 1
ATOM 801 C CA . LEU A 1 98 ? -14.452 -1.292 10.736 1.00 93.12 98 LEU A CA 1
ATOM 802 C C . LEU A 1 98 ? -14.025 -2.624 11.377 1.00 93.12 98 LEU A C 1
ATOM 804 O O . LEU A 1 98 ? -12.944 -3.140 11.089 1.00 93.12 98 LEU A O 1
ATOM 808 N N . VAL A 1 99 ? -14.880 -3.237 12.197 1.00 91.44 99 VAL A N 1
ATOM 809 C CA . VAL A 1 99 ? -14.611 -4.570 12.760 1.00 91.44 99 VAL A CA 1
ATOM 810 C C . VAL A 1 99 ? -14.640 -5.653 11.675 1.00 91.44 99 VAL A C 1
ATOM 812 O O . VAL A 1 99 ? -13.791 -6.548 11.680 1.00 91.44 99 VAL A O 1
ATOM 815 N N . ASP A 1 100 ? -15.552 -5.560 10.711 1.00 91.62 100 ASP A N 1
ATOM 816 C CA . ASP A 1 100 ? -15.606 -6.474 9.568 1.00 91.62 100 ASP A CA 1
ATOM 817 C C . ASP A 1 100 ? -14.367 -6.331 8.672 1.00 91.62 100 ASP A C 1
ATOM 819 O O . ASP A 1 100 ? -13.822 -7.337 8.213 1.00 91.62 100 ASP A O 1
ATOM 823 N N . TYR A 1 101 ? -13.814 -5.123 8.528 1.00 93.38 101 TYR A N 1
ATOM 824 C CA . TYR A 1 101 ? -12.538 -4.925 7.836 1.00 93.38 101 TYR A CA 1
ATOM 825 C C . TYR A 1 101 ? -11.382 -5.695 8.495 1.00 93.38 101 TYR A C 1
ATOM 827 O O . TYR A 1 101 ? -10.525 -6.244 7.803 1.00 93.38 101 TYR A O 1
ATOM 835 N N . ARG A 1 102 ? -11.364 -5.852 9.826 1.00 92.88 102 ARG A N 1
ATOM 836 C CA . ARG A 1 102 ? -10.383 -6.741 10.475 1.00 92.88 102 ARG A CA 1
ATOM 837 C C . ARG A 1 102 ? -10.568 -8.208 10.071 1.00 92.88 102 ARG A C 1
ATOM 839 O O . ARG A 1 102 ? -9.571 -8.922 9.932 1.00 92.88 102 ARG A O 1
ATOM 846 N N . ASN A 1 103 ? -11.797 -8.680 9.851 1.00 90.94 103 ASN A N 1
ATOM 847 C CA . ASN A 1 103 ? -12.029 -10.030 9.317 1.00 90.94 103 ASN A CA 1
ATOM 848 C C . ASN A 1 103 ? -11.483 -10.159 7.890 1.00 90.94 103 ASN A C 1
ATOM 850 O O . ASN A 1 103 ? -10.905 -11.190 7.541 1.00 90.94 103 ASN A O 1
ATOM 854 N N . ASP A 1 104 ? -11.575 -9.093 7.099 1.00 91.38 104 ASP A N 1
ATOM 855 C CA . ASP A 1 104 ? -10.993 -9.039 5.758 1.00 91.38 104 ASP A CA 1
ATOM 856 C C . ASP A 1 104 ? -9.476 -9.083 5.775 1.00 91.38 104 ASP A C 1
ATOM 858 O O . ASP A 1 104 ? -8.873 -9.828 5.000 1.00 91.38 104 ASP A O 1
ATOM 862 N N . ILE A 1 105 ? -8.849 -8.366 6.704 1.00 92.56 105 ILE A N 1
ATOM 863 C CA . ILE A 1 105 ? -7.409 -8.472 6.927 1.00 92.56 105 ILE A CA 1
ATOM 864 C C . ILE A 1 105 ? -7.037 -9.919 7.278 1.00 92.56 105 ILE A C 1
ATOM 866 O O . ILE A 1 105 ? -6.109 -10.470 6.689 1.00 92.56 105 ILE A O 1
ATOM 870 N N . ALA A 1 106 ? -7.776 -10.560 8.187 1.00 89.19 106 ALA A N 1
ATOM 871 C CA . ALA A 1 106 ? -7.465 -11.907 8.662 1.00 89.19 106 ALA A CA 1
ATOM 872 C C . ALA A 1 106 ? -7.674 -13.006 7.602 1.00 89.19 106 ALA A C 1
ATOM 874 O O . ALA A 1 106 ? -6.859 -13.921 7.496 1.00 89.19 106 ALA A O 1
ATOM 875 N N . HIS A 1 107 ? -8.746 -12.935 6.810 1.00 88.31 107 HIS A N 1
ATOM 876 C CA . HIS A 1 107 ? -9.132 -14.013 5.889 1.00 88.31 107 HIS A CA 1
ATOM 877 C C . HIS A 1 107 ? -8.807 -13.720 4.422 1.00 88.31 107 HIS A C 1
ATOM 879 O O . HIS A 1 107 ? -8.677 -14.638 3.610 1.00 88.31 107 HIS A O 1
ATOM 885 N N . ARG A 1 108 ? -8.669 -12.443 4.061 1.00 88.25 108 ARG A N 1
ATOM 886 C CA . ARG A 1 108 ? -8.602 -11.974 2.671 1.00 88.25 108 ARG A CA 1
ATOM 887 C C . ARG A 1 108 ? -7.374 -11.090 2.410 1.00 88.25 108 ARG A C 1
ATOM 889 O O . ARG A 1 108 ? -7.339 -10.364 1.420 1.00 88.25 108 ARG A O 1
ATOM 896 N N . MET A 1 109 ? -6.307 -11.228 3.212 1.00 88.88 109 MET A N 1
ATOM 897 C CA . MET A 1 109 ? -5.053 -10.455 3.085 1.00 88.88 109 MET A CA 1
ATOM 898 C C . MET A 1 109 ? -4.450 -10.457 1.669 1.00 88.88 109 MET A C 1
ATOM 900 O O . MET A 1 109 ? -3.882 -9.459 1.220 1.00 88.88 109 MET A O 1
ATOM 904 N N . HIS A 1 110 ? -4.572 -11.577 0.954 1.00 87.44 110 HIS A N 1
ATOM 905 C CA . HIS A 1 110 ? -4.086 -11.719 -0.418 1.00 87.44 110 HIS A CA 1
ATOM 906 C C . HIS A 1 110 ? -4.842 -10.814 -1.405 1.00 87.44 110 HIS A C 1
ATOM 908 O O . HIS A 1 110 ? -4.240 -10.334 -2.364 1.00 87.44 110 HIS A O 1
ATOM 914 N N . LEU A 1 111 ? -6.127 -10.529 -1.159 1.00 87.12 111 LEU A N 1
ATOM 915 C CA . LEU A 1 111 ? -6.921 -9.596 -1.963 1.00 87.12 111 LEU A CA 1
ATOM 916 C C . LEU A 1 111 ? -6.526 -8.141 -1.685 1.00 87.12 111 LEU A C 1
ATOM 918 O O . LEU A 1 111 ? -6.411 -7.363 -2.630 1.00 87.12 111 LEU A O 1
ATOM 922 N N . LEU A 1 112 ? -6.190 -7.809 -0.432 1.00 89.69 112 LEU A N 1
ATOM 923 C CA . LEU A 1 112 ? -5.728 -6.472 -0.017 1.00 89.69 112 LEU A CA 1
ATOM 924 C C . LEU A 1 112 ? -4.378 -6.053 -0.633 1.00 89.69 112 LEU A C 1
ATOM 926 O O . LEU A 1 112 ? -4.006 -4.883 -0.576 1.00 89.69 112 LEU A O 1
ATOM 930 N N . HIS A 1 113 ? -3.631 -6.996 -1.213 1.00 89.88 113 HIS A N 1
ATOM 931 C CA . HIS A 1 113 ? -2.346 -6.751 -1.882 1.00 89.88 113 HIS A CA 1
ATOM 932 C C . HIS A 1 113 ? -2.357 -7.118 -3.371 1.00 89.88 113 HIS A C 1
ATOM 934 O O . HIS A 1 113 ? -1.336 -6.984 -4.052 1.00 89.88 113 HIS A O 1
ATOM 940 N N . ALA A 1 114 ? -3.483 -7.607 -3.894 1.00 87.31 114 ALA A N 1
ATO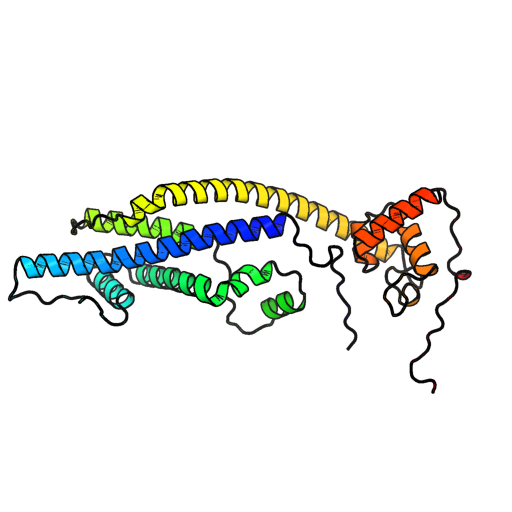M 941 C CA . ALA A 1 114 ? -3.552 -8.137 -5.252 1.00 87.31 114 ALA A CA 1
ATOM 942 C C . ALA A 1 114 ? -3.328 -7.060 -6.333 1.00 87.31 114 ALA A C 1
ATOM 944 O O . ALA A 1 114 ? -2.846 -7.381 -7.417 1.00 87.31 114 ALA A O 1
ATOM 945 N N . ASP A 1 115 ? -3.575 -5.785 -6.030 1.00 85.81 115 ASP A N 1
ATOM 946 C CA . ASP A 1 115 ? -3.332 -4.638 -6.919 1.00 85.81 115 ASP A CA 1
ATOM 947 C C . ASP A 1 115 ? -1.838 -4.380 -7.160 1.00 85.81 115 ASP A C 1
ATOM 949 O O . ASP A 1 115 ? -1.441 -3.888 -8.218 1.00 85.81 115 ASP A O 1
ATOM 953 N N . LEU A 1 116 ? -0.992 -4.786 -6.211 1.00 87.06 116 LEU A N 1
ATOM 954 C CA . LEU A 1 116 ? 0.465 -4.723 -6.330 1.00 87.06 116 LEU A CA 1
ATOM 955 C C . LEU A 1 116 ? 1.028 -5.878 -7.167 1.00 87.06 116 LEU A C 1
ATOM 957 O O . LEU A 1 116 ? 2.215 -5.888 -7.508 1.00 87.06 116 LEU A O 1
ATOM 961 N N . SER A 1 117 ? 0.191 -6.858 -7.520 1.00 83.12 117 SER A N 1
ATOM 962 C CA . SER A 1 117 ? 0.603 -7.988 -8.336 1.00 83.12 117 SER A CA 1
ATOM 963 C C . SER A 1 117 ? 0.997 -7.544 -9.740 1.00 83.12 117 SER A C 1
ATOM 965 O O . SER A 1 117 ? 0.324 -6.765 -10.417 1.00 83.12 117 SER A O 1
ATOM 967 N N . LYS A 1 118 ? 2.099 -8.111 -10.226 1.00 77.44 118 LYS A N 1
ATOM 968 C CA . LYS A 1 118 ? 2.569 -7.912 -11.600 1.00 77.44 118 LYS A CA 1
ATOM 969 C C . LYS A 1 118 ? 1.942 -8.883 -12.592 1.00 77.44 118 LYS A C 1
ATOM 971 O O . LYS A 1 118 ? 2.052 -8.679 -13.800 1.00 77.44 118 LYS A O 1
ATOM 976 N N . TYR A 1 119 ? 1.298 -9.932 -12.095 1.00 78.88 119 TYR A N 1
ATOM 977 C CA . TYR A 1 119 ? 0.694 -10.944 -12.938 1.00 78.88 119 TYR A CA 1
ATOM 978 C C . TYR A 1 119 ? -0.571 -10.397 -13.590 1.00 78.88 119 TYR A C 1
ATOM 980 O O . TYR A 1 119 ? -1.514 -9.993 -12.910 1.00 78.88 119 TYR A O 1
ATOM 988 N N . ARG A 1 120 ? -0.600 -10.424 -14.926 1.00 74.94 120 ARG A N 1
ATOM 989 C CA . ARG A 1 120 ? -1.741 -9.949 -15.716 1.00 74.94 120 ARG A CA 1
ATOM 990 C C . ARG A 1 120 ? -3.047 -10.622 -15.302 1.00 74.94 120 ARG A C 1
ATOM 992 O O . ARG A 1 120 ? -4.033 -9.928 -15.122 1.00 74.94 120 ARG A O 1
ATOM 999 N N . TRP A 1 121 ? -3.031 -11.934 -15.066 1.00 79.62 121 TRP A N 1
ATOM 1000 C CA . TRP A 1 121 ? -4.227 -12.664 -14.641 1.00 79.62 121 TRP A CA 1
ATOM 1001 C C . TRP A 1 121 ? -4.791 -12.154 -13.303 1.00 79.62 121 TRP A C 1
ATOM 1003 O O . TRP A 1 121 ? -6.006 -12.124 -13.140 1.00 79.62 121 TRP A O 1
ATOM 1013 N N . VAL A 1 122 ? -3.942 -11.704 -12.367 1.00 81.50 122 VAL A N 1
ATOM 1014 C CA . VAL A 1 122 ? -4.396 -11.115 -11.092 1.00 81.50 122 VAL A CA 1
ATOM 1015 C C . VAL A 1 122 ? -5.060 -9.764 -11.342 1.00 81.50 122 VAL A C 1
ATOM 1017 O O . VAL A 1 122 ? -6.140 -9.509 -10.817 1.00 81.50 122 VAL A O 1
ATOM 1020 N N . LYS A 1 123 ? -4.458 -8.926 -12.195 1.00 77.88 123 LYS A N 1
ATOM 1021 C CA . LYS A 1 123 ? -5.029 -7.627 -12.585 1.00 77.88 123 LYS A CA 1
ATOM 1022 C C . LYS A 1 123 ? -6.352 -7.783 -13.334 1.00 77.88 123 LYS A C 1
ATOM 1024 O O . LYS A 1 123 ? -7.313 -7.079 -13.037 1.00 77.88 123 LYS A O 1
ATOM 1029 N N . ASP A 1 124 ? -6.413 -8.727 -14.268 1.00 80.62 124 ASP A N 1
ATOM 1030 C CA . ASP A 1 124 ? -7.616 -9.032 -15.041 1.00 80.62 124 ASP A CA 1
ATOM 1031 C C . ASP A 1 124 ? -8.716 -9.576 -14.118 1.00 80.62 124 ASP A C 1
ATOM 1033 O O . ASP A 1 124 ? -9.860 -9.134 -14.205 1.00 80.62 124 ASP A O 1
ATOM 1037 N N . ARG A 1 125 ? -8.370 -10.443 -13.156 1.00 81.44 125 ARG A N 1
ATOM 1038 C CA . ARG A 1 125 ? -9.306 -10.915 -12.127 1.00 81.44 125 ARG A CA 1
ATOM 1039 C C . ARG A 1 125 ? -9.803 -9.782 -11.227 1.00 81.44 125 ARG A C 1
ATOM 1041 O O . ARG A 1 125 ? -10.987 -9.749 -10.929 1.00 81.44 125 ARG A O 1
ATOM 1048 N N . GLN A 1 126 ? -8.960 -8.840 -10.809 1.00 77.81 126 GLN A N 1
ATOM 1049 C CA . GLN A 1 126 ? -9.428 -7.682 -10.032 1.00 77.81 126 GLN A CA 1
ATOM 1050 C C . GLN A 1 126 ? -10.356 -6.766 -10.840 1.00 77.81 126 GLN A C 1
ATOM 1052 O O . GLN A 1 126 ? -11.328 -6.223 -10.309 1.00 77.81 126 GLN A O 1
ATOM 1057 N N . LYS A 1 127 ? -10.066 -6.581 -12.132 1.00 79.81 127 LYS A N 1
ATOM 1058 C CA . LYS A 1 127 ? -10.846 -5.695 -12.995 1.00 79.81 127 LYS A CA 1
ATOM 1059 C C . LYS A 1 127 ? -12.200 -6.306 -13.362 1.00 79.81 127 LYS A C 1
ATOM 1061 O O . LYS A 1 127 ? -13.223 -5.644 -13.181 1.00 79.81 127 LYS A O 1
ATOM 1066 N N . TYR A 1 128 ? -12.199 -7.558 -13.818 1.00 81.19 128 TYR A N 1
ATOM 1067 C CA . TYR A 1 128 ? -13.348 -8.228 -14.440 1.00 81.19 128 TYR A CA 1
ATOM 1068 C C . TYR A 1 128 ? -13.935 -9.386 -13.618 1.00 81.19 128 TYR A C 1
ATOM 1070 O O . TYR A 1 128 ? -14.928 -9.975 -14.029 1.00 81.19 128 TYR A O 1
ATOM 1078 N N . GLY A 1 129 ? -13.316 -9.759 -12.496 1.00 74.00 129 GLY A N 1
ATOM 1079 C CA . GLY A 1 129 ? -13.785 -10.854 -11.648 1.00 74.00 129 GLY A CA 1
ATOM 1080 C C . GLY A 1 129 ? -15.018 -10.506 -10.801 1.00 74.00 129 GLY A C 1
ATOM 1081 O O . GLY A 1 129 ? -15.475 -9.359 -10.818 1.00 74.00 129 GLY A O 1
ATOM 1082 N N . PRO A 1 130 ? -15.544 -11.499 -10.053 1.00 68.75 130 PRO A N 1
ATOM 1083 C CA . PRO A 1 130 ? -16.747 -11.361 -9.230 1.00 68.75 130 PRO A CA 1
ATOM 1084 C C . PRO A 1 130 ? -16.677 -10.187 -8.242 1.00 68.75 130 PRO A C 1
ATOM 1086 O O . PRO A 1 130 ? -15.593 -9.779 -7.827 1.00 68.75 130 PRO A O 1
ATOM 1089 N N . GLN A 1 131 ? -17.846 -9.670 -7.852 1.00 58.28 131 GLN A N 1
ATOM 1090 C CA . GLN A 1 131 ? -18.020 -8.434 -7.073 1.00 58.28 131 GLN A CA 1
ATOM 1091 C C . GLN A 1 131 ? -17.496 -8.460 -5.626 1.00 58.28 131 GLN A C 1
ATOM 1093 O O . GLN A 1 131 ? -17.532 -7.417 -4.982 1.00 58.28 131 GLN A O 1
ATOM 1098 N N . ASP A 1 132 ? -16.946 -9.575 -5.134 1.00 63.28 132 ASP A N 1
ATOM 1099 C CA . ASP A 1 132 ? -16.269 -9.671 -3.826 1.00 63.28 132 ASP A CA 1
ATOM 1100 C C . ASP A 1 132 ? -14.900 -8.953 -3.833 1.00 63.28 132 ASP A C 1
ATOM 1102 O O . ASP A 1 132 ? -13.836 -9.499 -3.522 1.00 63.28 132 ASP A O 1
ATOM 1106 N N . LYS A 1 133 ? -14.913 -7.690 -4.260 1.00 68.00 133 LYS A N 1
ATOM 1107 C CA . LYS A 1 133 ? -13.755 -6.812 -4.367 1.00 68.00 133 LYS A CA 1
ATOM 1108 C C . LYS A 1 133 ? -13.469 -6.227 -2.996 1.00 68.00 133 LYS A C 1
ATOM 1110 O O . LYS A 1 133 ? -13.823 -5.092 -2.706 1.00 68.00 133 LYS A O 1
ATOM 1115 N N . VAL A 1 134 ? -12.784 -7.005 -2.170 1.00 77.50 134 VAL A N 1
ATOM 1116 C CA . VAL A 1 134 ? -12.150 -6.458 -0.973 1.00 77.50 134 VAL A CA 1
ATOM 1117 C C . VAL A 1 134 ? -11.030 -5.539 -1.423 1.00 77.50 134 VAL A C 1
ATOM 1119 O O . VAL A 1 134 ? -10.075 -5.983 -2.070 1.00 77.50 134 VAL A O 1
ATOM 1122 N N . GLN A 1 135 ? -11.167 -4.258 -1.114 1.00 84.44 135 GLN A N 1
ATOM 1123 C CA . GLN A 1 135 ? -10.137 -3.269 -1.374 1.00 84.44 135 GLN A CA 1
ATOM 1124 C C . GLN A 1 135 ? -9.437 -2.900 -0.080 1.00 84.44 135 GLN A C 1
ATOM 1126 O O . GLN A 1 135 ? -9.992 -2.985 1.011 1.00 84.44 135 GLN A O 1
ATOM 1131 N N . TYR A 1 136 ? -8.179 -2.518 -0.235 1.00 89.50 136 TYR A N 1
ATOM 1132 C CA . TYR A 1 136 ? -7.408 -1.969 0.854 1.00 89.50 136 TYR A CA 1
ATOM 1133 C C . TYR A 1 136 ? -7.959 -0.596 1.245 1.00 89.50 136 TYR A C 1
ATOM 1135 O O . TYR A 1 136 ? -7.927 0.325 0.429 1.00 89.50 136 TYR A O 1
ATOM 1143 N N . ASP A 1 137 ? -8.428 -0.475 2.483 1.00 91.06 137 ASP A N 1
ATOM 1144 C CA . ASP A 1 137 ? -8.828 0.790 3.090 1.00 91.06 137 ASP A CA 1
ATOM 1145 C C . ASP A 1 137 ? -7.607 1.407 3.794 1.00 91.06 137 ASP A C 1
ATOM 1147 O O . ASP A 1 137 ? -7.054 0.825 4.738 1.00 91.06 137 ASP A O 1
ATOM 1151 N N . SER A 1 138 ? -7.146 2.553 3.279 1.00 88.88 138 SER A N 1
ATOM 1152 C CA . SER A 1 138 ? -5.997 3.286 3.824 1.00 88.88 138 SER A CA 1
ATOM 1153 C C . SER A 1 138 ? -6.324 4.068 5.085 1.00 88.88 138 SER A C 1
ATOM 1155 O O . SER A 1 138 ? -5.405 4.394 5.841 1.00 88.88 138 SER A O 1
ATOM 1157 N N . ASP A 1 139 ? -7.601 4.360 5.302 1.00 92.94 139 ASP A N 1
ATOM 1158 C CA . ASP A 1 139 ? -8.056 5.311 6.307 1.00 92.94 139 ASP A CA 1
ATOM 1159 C C . ASP A 1 139 ? -8.628 4.572 7.521 1.00 92.94 139 ASP A C 1
ATOM 1161 O O . ASP A 1 139 ? -8.545 5.083 8.636 1.00 92.94 139 ASP A O 1
ATOM 1165 N N . ALA A 1 140 ? -9.040 3.311 7.352 1.00 93.56 140 ALA A N 1
ATOM 1166 C CA . ALA A 1 140 ? -9.563 2.437 8.403 1.00 93.56 140 ALA A CA 1
ATOM 1167 C C . ALA A 1 140 ? -8.784 2.487 9.729 1.00 93.56 140 ALA A C 1
ATOM 1169 O O . ALA A 1 140 ? -9.384 2.593 10.793 1.00 93.56 140 ALA A O 1
ATOM 1170 N N . ALA A 1 141 ? -7.447 2.429 9.709 1.00 93.81 141 ALA A N 1
ATOM 1171 C CA . ALA A 1 141 ? -6.658 2.474 10.946 1.00 93.81 141 ALA A CA 1
ATOM 1172 C C . ALA A 1 141 ? -6.768 3.833 11.668 1.00 93.81 141 ALA A C 1
ATOM 1174 O O . ALA A 1 141 ? -6.807 3.877 12.895 1.00 93.81 141 ALA A O 1
ATOM 1175 N N . VAL A 1 142 ? -6.830 4.931 10.911 1.00 94.62 142 VAL A N 1
ATOM 1176 C CA . VAL A 1 142 ? -6.979 6.294 11.444 1.00 94.62 142 VAL A CA 1
ATOM 1177 C C . VAL A 1 142 ? -8.402 6.508 11.954 1.00 94.62 142 VAL A C 1
ATOM 1179 O O . VAL A 1 142 ? -8.589 7.051 13.042 1.00 94.62 142 VAL A O 1
ATOM 1182 N N . GLU A 1 143 ? -9.399 6.036 11.206 1.00 94.75 143 GLU A N 1
ATOM 1183 C CA . GLU A 1 143 ? -10.808 6.075 11.600 1.00 94.75 143 GLU A CA 1
ATOM 1184 C C . GLU A 1 143 ? -11.052 5.284 12.887 1.00 94.75 143 GLU A C 1
ATOM 1186 O O . GLU A 1 143 ? -11.666 5.802 13.817 1.00 94.75 143 GLU A O 1
ATOM 1191 N N . MET A 1 144 ? -10.510 4.065 12.992 1.00 95.06 144 MET A N 1
ATOM 1192 C CA . MET A 1 144 ? -10.612 3.257 14.209 1.00 95.06 144 MET A CA 1
ATOM 1193 C C . MET A 1 144 ? -9.939 3.927 15.408 1.00 95.06 144 MET A C 1
ATOM 1195 O O . MET A 1 144 ? -10.477 3.886 16.513 1.00 95.06 144 MET A O 1
ATOM 1199 N N . GLU A 1 145 ? -8.781 4.560 15.214 1.00 94.56 145 GLU A N 1
ATOM 1200 C CA . GLU A 1 145 ? -8.121 5.308 16.285 1.00 94.56 145 GLU A CA 1
ATOM 1201 C C . GLU A 1 145 ? -8.987 6.485 16.760 1.00 94.56 145 GLU A C 1
ATOM 1203 O O . GLU A 1 145 ? -9.178 6.674 17.966 1.00 94.56 145 GLU A O 1
ATOM 1208 N N . ALA A 1 146 ? -9.517 7.278 15.825 1.00 94.38 146 ALA A N 1
ATOM 1209 C CA . ALA A 1 146 ? -10.374 8.418 16.135 1.00 94.38 146 ALA A CA 1
ATOM 1210 C C . ALA A 1 146 ? -11.646 7.974 16.867 1.00 94.38 146 ALA A C 1
ATOM 1212 O O . ALA A 1 146 ? -12.005 8.544 17.898 1.00 94.38 146 ALA A O 1
ATOM 1213 N N . LEU A 1 147 ? -12.273 6.903 16.384 1.00 93.12 147 LEU A N 1
ATOM 1214 C CA . LEU A 1 147 ? -13.434 6.284 17.003 1.00 93.12 147 LEU A CA 1
ATOM 1215 C C . LEU A 1 147 ? -13.120 5.802 18.422 1.00 93.12 147 LEU A C 1
ATOM 1217 O O . LEU A 1 147 ? -13.848 6.129 19.353 1.00 93.12 147 LEU A O 1
ATOM 1221 N N . LEU A 1 148 ? -12.011 5.089 18.626 1.00 91.62 148 LEU A N 1
ATOM 1222 C CA . LEU A 1 148 ? -11.605 4.614 19.950 1.00 91.62 148 LEU A CA 1
ATOM 1223 C C . LEU A 1 148 ? -11.433 5.773 20.944 1.00 91.62 148 LEU A C 1
ATOM 1225 O O . LEU A 1 148 ? -11.836 5.656 22.103 1.00 91.62 148 LEU A O 1
ATOM 1229 N N . ARG A 1 149 ? -10.863 6.903 20.507 1.00 90.94 149 ARG A N 1
ATOM 1230 C CA . ARG A 1 149 ? -10.760 8.115 21.337 1.00 90.94 149 ARG A CA 1
ATOM 1231 C C . ARG A 1 149 ? -12.141 8.669 21.686 1.00 90.94 149 ARG A C 1
ATOM 1233 O O . ARG A 1 149 ? -12.426 8.851 22.866 1.00 90.94 149 ARG A O 1
ATOM 1240 N N . LEU A 1 150 ? -13.015 8.833 20.692 1.00 91.62 150 LEU A N 1
ATOM 1241 C CA . LEU A 1 150 ? -14.380 9.331 20.889 1.00 91.62 150 LEU A CA 1
ATOM 1242 C C . LEU A 1 150 ? -15.190 8.461 21.859 1.00 91.62 150 LEU A C 1
ATOM 1244 O O . LEU A 1 150 ? -15.854 8.993 22.747 1.00 91.62 150 LEU A O 1
ATOM 1248 N N . LEU A 1 151 ? -15.119 7.131 21.733 1.00 89.00 151 LEU A N 1
ATOM 1249 C CA . LEU A 1 151 ? -15.828 6.215 22.633 1.00 89.00 151 LEU A CA 1
ATOM 1250 C C . LEU A 1 151 ? -15.313 6.349 24.073 1.00 89.00 151 LEU A C 1
ATOM 1252 O O . LEU A 1 151 ? -16.110 6.409 25.007 1.00 89.00 151 LEU A O 1
ATOM 1256 N N . ASN A 1 152 ? -13.995 6.448 24.264 1.00 87.44 152 ASN A N 1
ATOM 1257 C CA . ASN A 1 152 ? -13.411 6.644 25.592 1.00 87.44 152 ASN A CA 1
ATOM 1258 C C . ASN A 1 152 ? -13.816 7.988 26.215 1.00 87.44 152 ASN A C 1
ATOM 1260 O O . ASN A 1 152 ? -14.132 8.035 27.404 1.00 87.44 152 ASN A O 1
ATOM 1264 N N . ASP A 1 153 ? -13.851 9.065 25.430 1.00 87.62 153 ASP A N 1
ATOM 1265 C CA . ASP A 1 153 ? -14.261 10.384 25.915 1.00 87.62 153 ASP A CA 1
ATOM 1266 C C . ASP A 1 153 ? -15.749 10.410 26.298 1.00 87.62 153 ASP A C 1
ATOM 1268 O O . ASP A 1 153 ? -16.102 10.924 27.361 1.00 87.62 153 ASP A O 1
ATOM 1272 N N . ARG A 1 154 ? -16.621 9.766 25.507 1.00 87.81 154 ARG A N 1
ATOM 1273 C CA . ARG A 1 154 ? -18.050 9.618 25.841 1.00 87.81 154 ARG A CA 1
ATOM 1274 C C . ARG A 1 154 ? -18.270 8.783 27.100 1.00 87.81 154 ARG A C 1
ATOM 1276 O O . ARG A 1 154 ? -19.100 9.147 27.927 1.00 87.81 154 ARG A O 1
ATOM 1283 N N . LEU A 1 155 ? -17.516 7.699 27.285 1.00 83.81 155 LEU A N 1
ATOM 1284 C CA . LEU A 1 155 ? -17.602 6.874 28.495 1.00 83.81 155 LEU A CA 1
ATOM 1285 C C . LEU A 1 155 ? -17.176 7.641 29.752 1.00 83.81 155 LEU A C 1
ATOM 1287 O O . LEU A 1 155 ? -17.825 7.514 30.792 1.00 83.81 155 LEU A O 1
ATOM 1291 N N . ARG A 1 156 ? -16.122 8.462 29.646 1.00 82.44 156 ARG A N 1
ATOM 1292 C CA . ARG A 1 156 ? -15.688 9.362 30.725 1.00 82.44 156 ARG A CA 1
ATOM 1293 C C . ARG A 1 156 ? -16.759 10.402 31.042 1.00 82.44 156 ARG A C 1
ATOM 1295 O O . ARG A 1 156 ? -17.095 10.576 32.209 1.00 82.44 156 ARG A O 1
ATOM 1302 N N . ALA A 1 157 ? -17.327 11.045 30.021 1.00 84.06 157 ALA A N 1
ATOM 1303 C CA . ALA A 1 157 ? -18.385 12.042 30.190 1.00 84.06 157 ALA A CA 1
ATOM 1304 C C . ALA A 1 157 ? -19.656 11.444 30.819 1.00 84.06 157 ALA A C 1
ATOM 1306 O O . ALA A 1 157 ? -20.258 12.048 31.702 1.00 84.06 157 ALA A O 1
ATOM 1307 N N . ALA A 1 158 ? -20.023 10.221 30.431 1.00 77.19 158 ALA A N 1
ATOM 1308 C CA . ALA A 1 158 ? -21.160 9.493 30.988 1.00 77.19 158 ALA A CA 1
ATOM 1309 C C . ALA A 1 158 ? -20.909 8.928 32.403 1.00 77.19 158 ALA A C 1
ATOM 1311 O O . ALA A 1 158 ? -21.763 8.211 32.922 1.00 77.19 158 ALA A O 1
ATOM 1312 N N . SER A 1 159 ? -19.752 9.216 33.023 1.00 65.31 159 SER A N 1
ATOM 1313 C CA . SER A 1 159 ? -19.359 8.731 34.358 1.00 65.31 159 SER A CA 1
ATOM 1314 C C . SER A 1 159 ? -19.490 7.212 34.525 1.00 65.31 159 SER A C 1
ATOM 1316 O O . SER A 1 159 ? -19.812 6.712 35.604 1.00 65.31 159 SER A O 1
ATOM 1318 N N . ARG A 1 160 ? -19.256 6.451 33.447 1.00 65.50 160 ARG A N 1
ATOM 1319 C CA . ARG A 1 160 ? -19.283 4.985 33.506 1.00 65.50 160 ARG A CA 1
ATOM 1320 C C . ARG A 1 160 ? -18.010 4.448 34.145 1.00 65.50 160 ARG A C 1
ATOM 1322 O O . ARG A 1 160 ? -16.961 5.089 34.106 1.00 65.50 160 ARG A O 1
ATOM 1329 N N . VAL A 1 161 ? -18.114 3.249 34.724 1.00 62.97 161 VAL A N 1
ATOM 1330 C CA . VAL A 1 161 ? -16.988 2.564 35.369 1.00 62.97 161 VAL A CA 1
ATOM 1331 C C . VAL A 1 161 ? -15.824 2.462 34.382 1.00 62.97 161 VAL A C 1
ATOM 1333 O O . VAL A 1 161 ? -15.910 1.782 33.359 1.00 62.97 161 VAL A O 1
ATOM 1336 N N . LEU A 1 162 ? -14.734 3.157 34.700 1.00 63.19 162 LEU A N 1
ATOM 1337 C CA . LEU A 1 162 ? -13.493 3.121 33.940 1.00 63.19 162 LEU A CA 1
ATOM 1338 C C . LEU A 1 162 ? -12.810 1.777 34.172 1.00 63.19 162 LEU A C 1
ATOM 1340 O O . LEU A 1 162 ? -12.332 1.485 35.266 1.00 63.19 162 LEU A O 1
ATOM 1344 N N . THR A 1 163 ? -12.726 0.962 33.126 1.00 63.16 163 THR A N 1
ATOM 1345 C CA . THR A 1 163 ? -11.872 -0.223 33.152 1.00 63.16 163 THR A CA 1
ATOM 1346 C C . THR A 1 163 ? -10.451 0.151 32.774 1.00 63.16 163 THR A C 1
ATOM 1348 O O . THR A 1 163 ? -10.214 0.678 31.685 1.00 63.16 163 THR A O 1
ATOM 1351 N N . LEU A 1 164 ? -9.499 -0.160 33.654 1.00 63.84 164 LEU A N 1
ATOM 1352 C CA . LEU A 1 164 ? -8.081 -0.098 33.323 1.00 63.84 164 LEU A CA 1
ATOM 1353 C C . LEU A 1 164 ? -7.787 -1.041 32.152 1.00 63.84 164 LEU A C 1
ATOM 1355 O O . LEU A 1 164 ? -8.223 -2.192 32.138 1.00 63.84 164 LEU A O 1
ATOM 1359 N N . ASN A 1 165 ? -7.040 -0.536 31.172 1.00 70.44 165 ASN A N 1
ATOM 1360 C CA . ASN A 1 165 ? -6.650 -1.287 29.991 1.00 70.44 165 ASN A CA 1
ATOM 1361 C C . ASN A 1 165 ? -5.142 -1.589 30.010 1.00 70.44 165 ASN A C 1
ATOM 1363 O O . ASN A 1 165 ? -4.354 -0.772 29.526 1.00 70.44 165 ASN A O 1
ATOM 1367 N N . PRO A 1 166 ? -4.724 -2.756 30.526 1.00 72.00 166 PRO A N 1
ATOM 1368 C CA . PRO A 1 166 ? -3.320 -3.145 30.496 1.00 72.00 166 PRO A CA 1
ATOM 1369 C C . PRO A 1 166 ? -2.802 -3.366 29.066 1.00 72.00 166 PRO A C 1
ATOM 1371 O O . PRO A 1 166 ? -1.639 -3.082 28.800 1.00 72.00 166 PRO A O 1
ATOM 1374 N N . ASN A 1 167 ? -3.648 -3.788 28.118 1.00 74.19 167 ASN A N 1
ATOM 1375 C CA . ASN A 1 167 ? -3.224 -4.044 26.736 1.00 74.19 167 ASN A CA 1
ATOM 1376 C C . ASN A 1 167 ? -2.789 -2.765 26.012 1.00 74.19 167 ASN A C 1
ATOM 1378 O O . ASN A 1 167 ? -1.800 -2.801 25.283 1.00 74.19 167 ASN A O 1
ATOM 1382 N N . ALA A 1 168 ? -3.458 -1.632 26.253 1.00 75.62 168 ALA A N 1
ATOM 1383 C CA . ALA A 1 168 ? -3.001 -0.354 25.701 1.00 75.62 168 ALA A CA 1
ATOM 1384 C C . ALA A 1 168 ? -1.633 0.059 26.232 1.00 75.62 168 ALA A C 1
ATOM 1386 O O . ALA A 1 168 ? -0.822 0.571 25.469 1.00 75.62 168 ALA A O 1
ATOM 1387 N N . LEU A 1 169 ? -1.344 -0.202 27.508 1.00 77.88 169 LEU A N 1
ATOM 1388 C CA . LEU A 1 169 ? -0.024 0.084 28.071 1.00 77.88 169 LEU A CA 1
ATOM 1389 C C . LEU A 1 169 ? 1.055 -0.810 27.450 1.00 77.88 169 LEU A C 1
ATOM 1391 O O . LEU A 1 169 ? 2.154 -0.340 27.168 1.00 77.88 169 LEU A O 1
ATOM 1395 N N . LEU A 1 170 ? 0.731 -2.081 27.194 1.00 84.94 170 LEU A N 1
ATOM 1396 C CA . LEU A 1 170 ? 1.648 -3.027 26.555 1.00 84.94 170 LEU A CA 1
ATOM 1397 C C . LEU A 1 170 ? 1.919 -2.688 25.082 1.00 84.94 170 LEU A C 1
ATOM 1399 O O . LEU A 1 170 ? 3.015 -2.956 24.590 1.00 84.94 170 LEU A O 1
ATOM 1403 N N . PHE A 1 171 ? 0.946 -2.105 24.377 1.00 90.25 171 PHE A N 1
ATOM 1404 C CA . PHE A 1 171 ? 1.073 -1.796 22.952 1.00 90.25 171 PHE A CA 1
ATOM 1405 C C . PHE A 1 171 ? 1.552 -0.366 22.658 1.00 90.25 171 PHE A C 1
ATOM 1407 O O . PHE A 1 171 ? 2.035 -0.124 21.557 1.00 90.25 171 PHE A O 1
ATOM 1414 N N . ASP A 1 172 ? 1.503 0.567 23.614 1.00 88.94 172 ASP A N 1
ATOM 1415 C CA . ASP A 1 172 ? 1.816 1.994 23.402 1.00 88.94 172 ASP A CA 1
ATOM 1416 C C . ASP A 1 172 ? 3.174 2.240 22.713 1.00 88.94 172 ASP A C 1
ATOM 1418 O O . ASP A 1 172 ? 3.269 3.001 21.745 1.00 88.94 172 ASP A O 1
ATOM 1422 N N . ALA A 1 173 ? 4.232 1.554 23.155 1.00 92.19 173 ALA A N 1
ATOM 1423 C CA . ALA A 1 173 ? 5.555 1.682 22.543 1.00 92.19 173 ALA A CA 1
ATOM 1424 C C . ALA A 1 173 ? 5.570 1.190 21.082 1.00 92.19 173 ALA A C 1
ATOM 1426 O O . ALA A 1 173 ? 6.141 1.845 20.203 1.00 92.19 173 ALA A O 1
ATOM 1427 N N . ALA A 1 174 ? 4.909 0.060 20.812 1.00 94.12 174 ALA A N 1
ATOM 1428 C CA . ALA A 1 174 ? 4.786 -0.496 19.468 1.00 94.12 174 ALA A CA 1
ATOM 1429 C C . ALA A 1 174 ? 3.925 0.406 18.572 1.00 94.12 174 ALA A C 1
ATOM 1431 O O . ALA A 1 174 ? 4.309 0.689 17.441 1.00 94.12 174 ALA A O 1
ATOM 1432 N N . GLU A 1 175 ? 2.811 0.926 19.087 1.00 94.25 175 GLU A N 1
ATOM 1433 C CA . GLU A 1 175 ? 1.924 1.853 18.389 1.00 94.25 175 GLU A CA 1
ATOM 1434 C C . GLU A 1 175 ? 2.667 3.117 17.944 1.00 94.25 175 GLU A C 1
ATOM 1436 O O . GLU A 1 175 ? 2.612 3.498 16.771 1.00 94.25 175 GLU A O 1
ATOM 1441 N N . LYS A 1 176 ? 3.409 3.751 18.860 1.00 94.94 176 LYS A N 1
ATOM 1442 C CA . LYS A 1 176 ? 4.216 4.944 18.565 1.00 94.94 176 LYS A CA 1
ATOM 1443 C C . LYS A 1 176 ? 5.274 4.660 17.503 1.00 94.94 176 LYS A C 1
ATOM 1445 O O . LYS A 1 176 ? 5.410 5.441 16.559 1.00 94.94 176 LYS A O 1
ATOM 1450 N N . SER A 1 177 ? 5.975 3.533 17.625 1.00 96.44 177 SER A N 1
ATOM 1451 C CA . SER A 1 177 ? 6.986 3.106 16.654 1.00 96.44 177 SER A CA 1
ATOM 1452 C C . SER A 1 177 ? 6.381 2.876 15.264 1.00 96.44 177 SER A C 1
ATOM 1454 O O . SER A 1 177 ? 6.863 3.442 14.280 1.00 96.44 177 SER A O 1
ATOM 1456 N N . LEU A 1 178 ? 5.268 2.138 15.178 1.00 96.19 178 LEU A N 1
ATOM 1457 C CA . LEU A 1 178 ? 4.555 1.884 13.924 1.00 96.19 178 LEU A CA 1
ATOM 1458 C C . LEU A 1 178 ? 4.074 3.185 13.279 1.00 96.19 178 LEU A C 1
ATOM 1460 O O . LEU A 1 178 ? 4.262 3.379 12.082 1.00 96.19 178 LEU A O 1
ATOM 1464 N N . LYS A 1 179 ? 3.504 4.116 14.052 1.00 95.75 179 LYS A N 1
ATOM 1465 C CA . LYS A 1 179 ? 3.062 5.419 13.530 1.00 95.75 179 LYS A CA 1
ATOM 1466 C C . LYS A 1 179 ? 4.213 6.264 12.997 1.00 95.75 179 LYS A C 1
ATOM 1468 O O . LYS A 1 179 ? 4.059 6.931 11.973 1.00 95.75 179 LYS A O 1
ATOM 1473 N N . GLN A 1 180 ? 5.357 6.263 13.676 1.00 96.69 180 GLN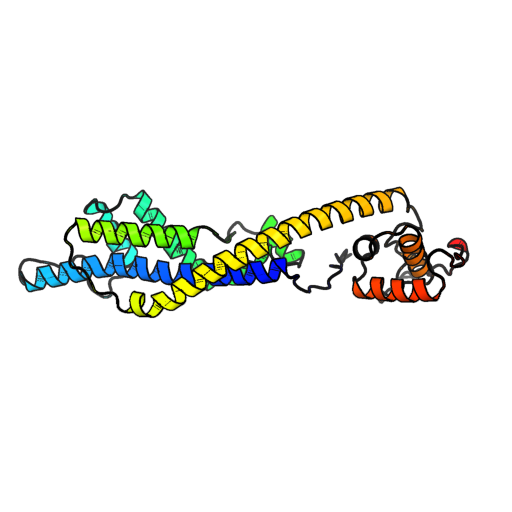 A N 1
ATOM 1474 C CA . GLN A 1 180 ? 6.543 6.974 13.207 1.00 96.69 180 GLN A CA 1
ATOM 1475 C C . GLN A 1 180 ? 7.059 6.380 11.890 1.00 96.69 180 GLN A C 1
ATOM 1477 O O . GLN A 1 180 ? 7.328 7.124 10.945 1.00 96.69 180 GLN A O 1
ATOM 1482 N N . GLU A 1 181 ? 7.126 5.053 11.802 1.00 97.12 181 GLU A N 1
ATOM 1483 C CA . GLU A 1 181 ? 7.570 4.359 10.594 1.00 97.12 181 GLU A CA 1
ATOM 1484 C C . GLU A 1 181 ? 6.570 4.509 9.437 1.00 97.12 181 GLU A C 1
ATOM 1486 O O . GLU A 1 181 ? 6.960 4.685 8.286 1.00 97.12 181 GLU A O 1
ATOM 1491 N N . LEU A 1 182 ? 5.266 4.559 9.714 1.00 96.62 182 LEU A N 1
ATOM 1492 C CA . LEU A 1 182 ? 4.259 4.876 8.699 1.00 96.62 182 LEU A CA 1
ATOM 1493 C C . LEU A 1 182 ? 4.482 6.267 8.092 1.00 96.62 182 LEU A C 1
ATOM 1495 O O . LEU A 1 182 ? 4.394 6.422 6.873 1.00 96.62 182 LEU A O 1
ATOM 1499 N N . LYS A 1 183 ? 4.819 7.276 8.906 1.00 96.25 183 LYS A N 1
ATOM 1500 C CA . LYS A 1 183 ? 5.135 8.625 8.406 1.00 96.25 183 LYS A CA 1
ATOM 1501 C C . LYS A 1 183 ? 6.374 8.617 7.508 1.00 96.25 183 LYS A C 1
ATOM 1503 O O . LYS A 1 183 ? 6.343 9.202 6.424 1.00 96.25 183 LYS A O 1
ATOM 1508 N N . SER A 1 184 ? 7.446 7.939 7.925 1.00 96.31 184 SER A N 1
ATOM 1509 C CA . SER A 1 184 ? 8.692 7.854 7.149 1.00 96.31 184 SER A CA 1
ATOM 1510 C C . SER A 1 184 ? 8.481 7.104 5.824 1.00 96.31 184 SER A C 1
ATOM 1512 O O . SER A 1 184 ? 8.885 7.579 4.755 1.00 96.31 184 SER A O 1
ATOM 1514 N N . LEU A 1 185 ? 7.769 5.973 5.863 1.00 96.44 185 LEU A N 1
ATOM 1515 C CA . LEU A 1 185 ? 7.420 5.182 4.687 1.00 96.44 185 LEU A CA 1
ATOM 1516 C C . LEU A 1 185 ? 6.529 5.958 3.727 1.00 96.44 185 LEU A C 1
ATOM 1518 O O . LEU A 1 185 ? 6.749 5.869 2.519 1.00 96.44 185 LEU A O 1
ATOM 1522 N N . ARG A 1 186 ? 5.570 6.744 4.229 1.00 96.12 186 ARG A N 1
ATOM 1523 C CA . ARG A 1 186 ? 4.688 7.540 3.373 1.00 96.12 186 ARG A CA 1
ATOM 1524 C C . ARG A 1 186 ? 5.478 8.524 2.518 1.00 96.12 186 ARG A C 1
ATOM 1526 O O . ARG A 1 186 ? 5.353 8.499 1.297 1.00 96.12 186 ARG A O 1
ATOM 1533 N N . LEU A 1 187 ? 6.370 9.299 3.136 1.00 96.62 187 LEU A N 1
ATOM 1534 C CA . LEU A 1 187 ? 7.244 10.238 2.422 1.00 96.62 187 LEU A CA 1
ATOM 1535 C C . LEU A 1 187 ? 8.092 9.526 1.360 1.00 96.62 187 LEU A C 1
ATOM 1537 O O . LEU A 1 187 ? 8.253 10.006 0.234 1.00 96.62 187 LEU A O 1
ATOM 1541 N N . LYS A 1 188 ? 8.617 8.345 1.697 1.00 96.94 188 LYS A N 1
ATOM 1542 C CA . LYS A 1 188 ? 9.406 7.528 0.773 1.00 96.94 188 LYS A CA 1
ATOM 1543 C C . LYS A 1 188 ? 8.574 7.012 -0.402 1.00 96.94 188 LYS A C 1
ATOM 1545 O O . LYS A 1 188 ? 9.049 7.051 -1.538 1.00 96.94 188 LYS A O 1
ATOM 1550 N N . ILE A 1 189 ? 7.355 6.541 -0.147 1.00 96.75 189 ILE A N 1
ATOM 1551 C CA . ILE A 1 189 ? 6.409 6.089 -1.174 1.00 96.75 189 ILE A CA 1
ATOM 1552 C C . ILE A 1 189 ? 6.067 7.249 -2.106 1.00 96.75 189 ILE A C 1
ATOM 1554 O O . ILE A 1 189 ? 6.183 7.085 -3.317 1.00 96.75 189 ILE A O 1
ATOM 1558 N N . ASP A 1 190 ? 5.745 8.424 -1.568 1.00 97.00 190 ASP A N 1
ATOM 1559 C CA . ASP A 1 190 ? 5.379 9.601 -2.361 1.00 97.00 190 ASP A CA 1
ATOM 1560 C C . ASP A 1 190 ? 6.542 10.062 -3.259 1.00 97.00 190 ASP A C 1
ATOM 1562 O O . ASP A 1 190 ? 6.353 10.389 -4.435 1.00 97.00 190 ASP A O 1
ATOM 1566 N N . ASN A 1 191 ? 7.778 10.020 -2.753 1.00 96.69 191 ASN A N 1
ATOM 1567 C CA . ASN A 1 191 ? 8.980 10.292 -3.548 1.00 96.69 191 ASN A CA 1
ATOM 1568 C C . ASN A 1 191 ? 9.163 9.276 -4.684 1.00 96.69 191 ASN A C 1
ATOM 1570 O O . ASN A 1 191 ? 9.346 9.657 -5.843 1.00 96.69 191 ASN A O 1
ATOM 1574 N N . LEU A 1 192 ? 9.081 7.981 -4.370 1.00 96.12 192 LEU A N 1
ATOM 1575 C CA . LEU A 1 192 ? 9.219 6.908 -5.356 1.00 96.12 192 LEU A CA 1
ATOM 1576 C C . LEU A 1 192 ? 8.088 6.928 -6.392 1.00 96.12 192 LEU A C 1
ATOM 1578 O O . LEU A 1 192 ? 8.319 6.612 -7.559 1.00 96.12 192 LEU A O 1
ATOM 1582 N N . PHE A 1 193 ? 6.880 7.317 -5.990 1.00 94.88 193 PHE A N 1
ATOM 1583 C CA . PHE A 1 193 ? 5.733 7.458 -6.876 1.00 94.88 193 PHE A CA 1
ATOM 1584 C C . PHE A 1 193 ? 5.947 8.594 -7.878 1.00 94.88 193 PHE A C 1
ATOM 1586 O O . PHE A 1 193 ? 5.762 8.395 -9.080 1.00 94.88 193 PHE A O 1
ATOM 1593 N N . ARG A 1 194 ? 6.429 9.757 -7.415 1.00 96.19 194 ARG A N 1
ATOM 1594 C CA . ARG A 1 194 ? 6.803 10.878 -8.293 1.00 96.19 194 ARG A CA 1
ATOM 1595 C C . ARG A 1 194 ? 7.869 10.471 -9.308 1.00 96.19 194 ARG A C 1
ATOM 1597 O O . ARG A 1 194 ? 7.686 10.697 -10.503 1.00 96.19 194 ARG A O 1
ATOM 1604 N N . GLN A 1 195 ? 8.928 9.801 -8.856 1.00 94.50 195 GLN A N 1
ATOM 1605 C CA . GLN A 1 195 ? 9.977 9.283 -9.742 1.00 94.50 195 GLN A CA 1
ATOM 1606 C C . GLN A 1 195 ? 9.417 8.294 -10.770 1.00 94.50 195 GLN A C 1
ATOM 1608 O O . GLN A 1 195 ? 9.715 8.400 -11.958 1.00 94.50 195 GLN A O 1
ATOM 1613 N N . ARG A 1 196 ? 8.557 7.361 -10.339 1.00 92.25 196 ARG A N 1
ATOM 1614 C CA . ARG A 1 196 ? 7.946 6.377 -11.238 1.00 92.25 196 ARG A CA 1
ATOM 1615 C C . ARG A 1 196 ? 7.048 7.034 -12.279 1.00 92.25 196 ARG A C 1
ATOM 1617 O O . ARG A 1 196 ? 7.044 6.595 -13.423 1.00 92.25 196 ARG A O 1
ATOM 1624 N N . LYS A 1 197 ? 6.295 8.070 -11.904 1.00 94.38 197 LYS A N 1
ATOM 1625 C CA . LYS A 1 197 ? 5.440 8.815 -12.835 1.00 94.38 197 LYS A CA 1
ATOM 1626 C C . LYS A 1 197 ? 6.275 9.434 -13.957 1.00 94.38 197 LYS A C 1
ATOM 1628 O O . LYS A 1 197 ? 5.927 9.256 -15.120 1.00 94.38 197 LYS A O 1
ATOM 1633 N N . LEU A 1 198 ? 7.394 10.073 -13.610 1.00 94.44 198 LEU A N 1
ATOM 1634 C CA . LEU A 1 198 ? 8.333 10.647 -14.581 1.00 94.44 198 LEU A CA 1
ATOM 1635 C C . LEU A 1 198 ? 8.953 9.571 -15.487 1.00 94.44 198 LEU A C 1
ATOM 1637 O O . LEU A 1 198 ? 8.958 9.712 -16.710 1.00 94.44 198 LEU A O 1
ATOM 1641 N N . GLU A 1 199 ? 9.400 8.459 -14.903 1.00 91.44 199 GLU A N 1
ATOM 1642 C CA . GLU A 1 199 ? 9.944 7.314 -15.643 1.00 91.44 199 GLU A CA 1
ATOM 1643 C C . GLU A 1 199 ? 8.924 6.764 -16.654 1.00 91.44 199 GLU A C 1
ATOM 1645 O O . GLU A 1 199 ? 9.244 6.593 -17.826 1.00 91.44 199 GLU A O 1
ATOM 1650 N N . VAL A 1 200 ? 7.672 6.549 -16.237 1.00 90.31 200 VAL A N 1
ATOM 1651 C CA . VAL A 1 200 ? 6.600 6.060 -17.118 1.00 90.31 200 VAL A CA 1
ATOM 1652 C C . VAL A 1 200 ? 6.309 7.050 -18.244 1.00 90.31 200 VAL A C 1
ATOM 1654 O O . VAL A 1 200 ? 6.114 6.629 -19.383 1.00 90.31 200 VAL A O 1
ATOM 1657 N N . THR A 1 201 ? 6.294 8.358 -17.967 1.00 93.25 201 THR A N 1
ATOM 1658 C CA . THR A 1 201 ? 6.091 9.364 -19.021 1.00 93.25 201 THR A CA 1
ATOM 1659 C C . THR A 1 201 ? 7.216 9.361 -20.053 1.00 93.25 201 THR A C 1
ATOM 1661 O O . THR A 1 201 ? 6.928 9.399 -21.248 1.00 93.25 201 THR A O 1
ATOM 1664 N N . SER A 1 202 ? 8.471 9.236 -19.611 1.00 92.75 202 SER A N 1
ATOM 1665 C CA . SER A 1 202 ? 9.642 9.139 -20.491 1.00 92.75 202 SER A CA 1
ATOM 1666 C C . SER A 1 202 ? 9.607 7.858 -21.329 1.00 92.75 202 SER A C 1
ATOM 1668 O O . SER A 1 202 ? 9.683 7.938 -22.553 1.00 92.75 202 SER A O 1
ATOM 1670 N N . ILE A 1 203 ? 9.369 6.697 -20.708 1.00 90.81 203 ILE A N 1
ATOM 1671 C CA . ILE A 1 203 ? 9.264 5.412 -21.418 1.00 90.81 203 ILE A CA 1
ATOM 1672 C C . ILE A 1 203 ? 8.142 5.455 -22.460 1.00 90.81 203 ILE A C 1
ATOM 1674 O O . ILE A 1 203 ? 8.330 5.015 -23.589 1.00 90.81 203 ILE A O 1
ATOM 1678 N N . ASN A 1 204 ? 6.974 6.004 -22.119 1.00 91.00 204 ASN A N 1
ATOM 1679 C CA . ASN A 1 204 ? 5.856 6.094 -23.058 1.00 91.00 204 ASN A CA 1
ATOM 1680 C C . ASN A 1 204 ? 6.155 7.026 -24.242 1.00 91.00 204 ASN A C 1
ATOM 1682 O O . ASN A 1 204 ? 5.697 6.755 -25.352 1.00 91.00 204 ASN A O 1
ATOM 1686 N N . ALA A 1 205 ? 6.898 8.115 -24.025 1.00 91.75 205 ALA A N 1
ATOM 1687 C CA . ALA A 1 205 ? 7.341 8.994 -25.104 1.00 91.75 205 ALA A CA 1
ATOM 1688 C C . ALA A 1 205 ? 8.334 8.278 -26.034 1.00 91.75 205 ALA A C 1
ATOM 1690 O O . ALA A 1 205 ? 8.153 8.290 -27.252 1.00 91.75 205 ALA A O 1
ATOM 1691 N N . GLU A 1 206 ? 9.322 7.581 -25.465 1.00 92.56 206 GLU A N 1
ATOM 1692 C CA . GLU A 1 206 ? 10.287 6.788 -26.231 1.00 92.56 206 GLU A CA 1
ATOM 1693 C C . GLU A 1 206 ? 9.601 5.653 -27.010 1.00 92.56 206 GLU A C 1
ATOM 1695 O O . GLU A 1 206 ? 9.854 5.487 -28.200 1.00 92.56 206 GLU A O 1
ATOM 1700 N N . LEU A 1 207 ? 8.670 4.915 -26.392 1.00 89.44 207 LEU A N 1
ATOM 1701 C CA . LEU A 1 207 ? 7.918 3.844 -27.057 1.00 89.44 207 LEU A CA 1
ATOM 1702 C C . LEU A 1 207 ? 7.123 4.359 -28.260 1.00 89.44 207 LEU A C 1
ATOM 1704 O O . LEU A 1 207 ? 7.120 3.721 -29.312 1.00 89.44 207 LEU A O 1
ATOM 1708 N N . LYS A 1 208 ? 6.470 5.521 -28.135 1.00 90.50 208 LYS A N 1
ATOM 1709 C CA . LYS A 1 208 ? 5.761 6.149 -29.260 1.00 90.50 208 LYS A CA 1
ATOM 1710 C C . LYS A 1 208 ? 6.714 6.461 -30.412 1.00 90.50 208 LYS A C 1
ATOM 1712 O O . LYS A 1 208 ? 6.399 6.120 -31.548 1.00 90.50 208 LYS A O 1
ATOM 1717 N N . SER A 1 209 ? 7.877 7.044 -30.108 1.00 91.62 209 SER A N 1
ATOM 1718 C CA . SER A 1 209 ? 8.920 7.331 -31.100 1.00 91.62 209 SER A CA 1
ATOM 1719 C C . SER A 1 209 ? 9.407 6.056 -31.797 1.00 91.62 209 SER A C 1
ATOM 1721 O O . SER A 1 209 ? 9.464 5.999 -33.024 1.00 91.62 209 SER A O 1
ATOM 1723 N N . ILE A 1 210 ? 9.659 4.989 -31.037 1.00 88.75 210 ILE A N 1
ATOM 1724 C CA . ILE A 1 210 ? 10.071 3.698 -31.591 1.00 88.75 210 ILE A CA 1
ATOM 1725 C C . ILE A 1 210 ? 9.017 3.151 -32.562 1.00 88.75 210 ILE A C 1
ATOM 1727 O O . ILE A 1 210 ? 9.362 2.738 -33.667 1.00 88.75 210 ILE A O 1
ATOM 1731 N N . HIS A 1 211 ? 7.736 3.170 -32.184 1.00 85.38 211 HIS A N 1
ATOM 1732 C CA . HIS A 1 211 ? 6.656 2.679 -33.043 1.00 85.38 211 HIS A CA 1
ATOM 1733 C C . HIS A 1 211 ? 6.471 3.512 -34.318 1.00 85.38 211 HIS A C 1
ATOM 1735 O O . HIS A 1 211 ? 6.031 2.981 -35.339 1.00 85.38 211 HIS A O 1
ATOM 1741 N N . THR A 1 212 ? 6.806 4.805 -34.289 1.00 87.38 212 THR A N 1
ATOM 1742 C CA . THR A 1 212 ? 6.788 5.636 -35.497 1.00 87.38 212 THR A CA 1
ATOM 1743 C C . THR A 1 212 ? 7.982 5.364 -36.407 1.00 87.38 212 THR A C 1
ATOM 1745 O O . THR A 1 212 ? 7.775 5.235 -37.613 1.00 87.38 212 THR A O 1
ATOM 1748 N N . THR A 1 213 ? 9.185 5.235 -35.838 1.00 87.81 213 THR A N 1
ATOM 1749 C CA . THR A 1 213 ? 10.460 5.142 -36.568 1.00 87.81 213 THR A CA 1
ATOM 1750 C C . THR A 1 213 ? 10.726 3.739 -37.115 1.00 87.81 213 THR A C 1
ATOM 1752 O O . THR A 1 213 ? 11.181 3.585 -38.245 1.00 87.81 213 THR A O 1
ATOM 1755 N N . PHE A 1 214 ? 10.422 2.695 -36.341 1.00 85.25 214 PHE A N 1
ATOM 1756 C CA . PHE A 1 214 ? 10.717 1.308 -36.695 1.00 85.25 214 PHE A CA 1
ATOM 1757 C C . PHE A 1 214 ? 9.439 0.584 -37.122 1.00 85.25 214 PHE A C 1
ATOM 1759 O O . PHE A 1 214 ? 8.584 0.257 -36.298 1.00 85.25 214 PHE A O 1
ATOM 1766 N N . ARG A 1 215 ? 9.315 0.306 -38.426 1.00 82.56 215 ARG A N 1
ATOM 1767 C CA . ARG A 1 215 ? 8.163 -0.385 -39.032 1.00 82.56 215 ARG A CA 1
ATOM 1768 C C . ARG A 1 215 ? 8.593 -1.615 -39.838 1.00 82.56 215 ARG A C 1
ATOM 1770 O O . ARG A 1 215 ? 9.769 -1.786 -40.155 1.00 82.56 215 ARG A O 1
ATOM 1777 N N . GLY A 1 216 ? 7.630 -2.476 -40.170 1.00 82.50 216 GLY A N 1
ATOM 1778 C CA . GLY A 1 216 ? 7.863 -3.683 -40.971 1.00 82.50 216 GLY A CA 1
ATOM 1779 C C . GLY A 1 216 ? 8.807 -4.671 -40.282 1.00 82.50 216 GLY A C 1
ATOM 1780 O O . GLY A 1 216 ? 8.686 -4.921 -39.085 1.00 82.50 216 GLY A O 1
ATOM 1781 N N . GLU A 1 217 ? 9.779 -5.210 -41.019 1.00 77.06 217 GLU A N 1
ATOM 1782 C CA . GLU A 1 217 ? 10.736 -6.199 -40.492 1.00 77.06 217 GLU A CA 1
ATOM 1783 C C . GLU A 1 217 ? 11.677 -5.641 -39.408 1.00 77.06 217 GLU A C 1
ATOM 1785 O O . GLU A 1 217 ? 12.213 -6.398 -38.591 1.00 77.06 217 GLU A O 1
ATOM 1790 N N . ALA A 1 218 ? 11.855 -4.316 -39.379 1.00 78.75 218 ALA A N 1
ATOM 1791 C CA . ALA A 1 218 ? 12.643 -3.612 -38.373 1.00 78.75 218 ALA A CA 1
ATOM 1792 C C . ALA A 1 218 ? 11.833 -3.260 -37.113 1.00 78.75 218 ALA A C 1
ATOM 1794 O O . ALA A 1 218 ? 12.418 -2.792 -36.137 1.00 78.75 218 ALA A O 1
ATOM 1795 N N . ALA A 1 219 ? 10.511 -3.482 -37.108 1.00 84.25 219 ALA A N 1
ATOM 1796 C CA . ALA A 1 219 ? 9.669 -3.217 -35.946 1.00 84.25 219 ALA A CA 1
ATOM 1797 C C . ALA A 1 219 ? 10.118 -4.078 -34.749 1.00 84.25 219 ALA A C 1
ATOM 1799 O O . ALA A 1 219 ? 10.324 -5.283 -34.912 1.00 84.25 219 ALA A O 1
ATOM 1800 N N . PRO A 1 220 ? 10.276 -3.517 -33.542 1.00 83.00 220 PRO A N 1
ATOM 1801 C CA . PRO A 1 220 ? 10.671 -4.293 -32.373 1.00 83.00 220 PRO A CA 1
ATOM 1802 C C . PRO A 1 220 ? 9.701 -5.440 -32.086 1.00 83.00 220 PRO A C 1
ATOM 1804 O O . PRO A 1 220 ? 8.492 -5.305 -32.266 1.00 83.00 220 PRO A O 1
ATOM 1807 N N . ASN A 1 221 ? 10.244 -6.565 -31.615 1.00 82.88 221 ASN A N 1
ATOM 1808 C CA . ASN A 1 221 ? 9.485 -7.781 -31.306 1.00 82.88 221 ASN A CA 1
ATOM 1809 C C . ASN A 1 221 ? 8.801 -8.425 -32.530 1.00 82.88 221 ASN A C 1
ATOM 1811 O O . ASN A 1 221 ? 7.831 -9.170 -32.387 1.00 82.88 221 ASN A O 1
ATOM 1815 N N . HIS A 1 222 ? 9.322 -8.182 -33.736 1.00 82.38 222 HIS A N 1
ATOM 1816 C CA . HIS A 1 222 ? 8.892 -8.908 -34.927 1.00 82.38 222 HIS A CA 1
ATOM 1817 C C . HIS A 1 222 ? 9.241 -10.400 -34.810 1.00 82.38 222 HIS A C 1
ATOM 1819 O O . HIS A 1 222 ? 10.274 -10.778 -34.256 1.00 82.38 222 HIS A O 1
ATOM 1825 N N . TRP A 1 223 ? 8.411 -11.272 -35.377 1.00 76.62 223 TRP A N 1
ATOM 1826 C CA . TRP A 1 223 ? 8.551 -12.726 -35.238 1.00 76.62 223 TRP A CA 1
ATOM 1827 C C . TRP A 1 223 ? 9.878 -13.282 -35.795 1.00 76.62 223 TRP A C 1
ATOM 1829 O O . TRP A 1 223 ? 10.423 -14.237 -35.246 1.00 76.62 223 TRP A O 1
ATOM 1839 N N . TYR A 1 224 ? 10.472 -12.635 -36.804 1.00 80.69 224 TYR A N 1
ATOM 1840 C CA . TYR A 1 224 ? 11.818 -12.961 -37.316 1.00 80.69 224 TYR A CA 1
ATOM 1841 C C . TYR A 1 224 ? 12.972 -12.676 -36.338 1.00 80.69 224 TYR A C 1
ATOM 1843 O O . TYR A 1 224 ? 14.099 -13.127 -36.555 1.00 80.69 224 TYR A O 1
ATOM 1851 N N . GLN A 1 225 ? 12.731 -11.914 -35.271 1.00 82.69 225 GLN A N 1
ATOM 1852 C CA . GLN A 1 225 ? 13.770 -11.470 -34.337 1.00 82.69 225 GLN A CA 1
ATOM 1853 C C . GLN A 1 225 ? 14.017 -12.474 -33.206 1.00 82.69 225 GLN A C 1
ATOM 1855 O O . GLN A 1 225 ? 14.943 -12.282 -32.416 1.00 82.69 225 GLN A O 1
ATOM 1860 N N . ARG A 1 226 ? 13.209 -13.539 -33.110 1.00 84.31 226 ARG A N 1
ATOM 1861 C CA . ARG A 1 226 ? 13.258 -14.516 -32.017 1.00 84.31 226 ARG A CA 1
ATOM 1862 C C . ARG A 1 226 ? 13.216 -15.959 -32.514 1.00 84.31 226 ARG A C 1
ATOM 1864 O O . ARG A 1 226 ? 12.451 -16.313 -33.409 1.00 84.31 226 ARG A O 1
ATOM 1871 N N . TYR A 1 227 ? 14.022 -16.794 -31.873 1.00 82.69 227 TYR A N 1
ATOM 1872 C CA . TYR A 1 227 ? 13.917 -18.248 -31.946 1.00 82.69 227 TYR A CA 1
ATOM 1873 C C . TYR A 1 227 ? 12.784 -18.759 -31.043 1.00 82.69 227 TYR A C 1
ATOM 1875 O O . TYR A 1 227 ? 12.352 -18.058 -30.125 1.00 82.69 227 TYR A O 1
ATOM 1883 N N . ASP A 1 228 ? 12.358 -20.010 -31.241 1.00 78.19 228 ASP A N 1
ATOM 1884 C CA . ASP A 1 228 ? 11.305 -20.646 -30.426 1.00 78.19 228 ASP A CA 1
ATOM 1885 C C . ASP A 1 228 ? 11.689 -20.787 -28.947 1.00 78.19 228 ASP A C 1
ATOM 1887 O O . ASP A 1 228 ? 10.835 -20.755 -28.068 1.00 78.19 228 ASP A O 1
ATOM 1891 N N . ASN A 1 229 ? 12.991 -20.849 -28.655 1.00 77.81 229 ASN A N 1
ATOM 1892 C CA . ASN A 1 229 ? 13.525 -20.837 -27.290 1.00 77.81 229 ASN A CA 1
ATOM 1893 C C . ASN A 1 229 ? 13.581 -19.429 -26.652 1.00 77.81 229 ASN A C 1
ATOM 1895 O O . ASN A 1 229 ? 14.123 -19.269 -25.559 1.00 77.81 229 ASN A O 1
ATOM 1899 N N . GLY A 1 230 ? 13.090 -18.392 -27.340 1.00 76.19 230 GLY A N 1
ATOM 1900 C CA . GLY A 1 230 ? 13.065 -17.008 -26.860 1.00 76.19 230 GLY A CA 1
ATOM 1901 C C . GLY A 1 230 ? 14.387 -16.238 -26.977 1.00 76.19 230 GLY A C 1
ATOM 1902 O O . GLY A 1 230 ? 14.447 -15.081 -26.555 1.00 76.19 230 GLY A O 1
ATOM 1903 N N . ARG A 1 231 ? 15.452 -16.827 -27.544 1.00 83.12 231 ARG A N 1
ATOM 1904 C CA . ARG A 1 231 ? 16.706 -16.109 -27.844 1.00 83.12 231 ARG A CA 1
ATOM 1905 C C . ARG A 1 231 ? 16.535 -15.202 -29.066 1.00 83.12 231 ARG A C 1
ATOM 1907 O O . ARG A 1 231 ? 15.766 -15.515 -29.971 1.00 83.12 231 ARG A O 1
ATOM 1914 N N . LEU A 1 232 ? 17.285 -14.099 -29.110 1.00 87.69 232 LEU A N 1
ATOM 1915 C CA . LEU A 1 232 ? 17.3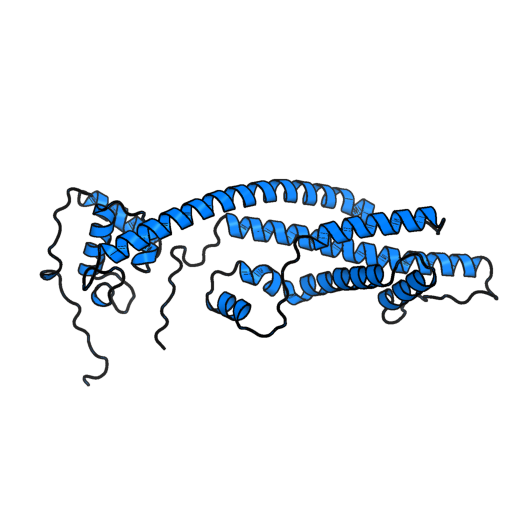17 -13.214 -30.279 1.00 87.69 232 LEU A CA 1
ATOM 1916 C C . LEU A 1 232 ? 18.074 -13.863 -31.445 1.00 87.69 232 LEU A C 1
ATOM 1918 O O . LEU A 1 232 ? 19.138 -14.451 -31.240 1.00 87.69 232 LEU A O 1
ATOM 1922 N N . THR A 1 233 ? 17.545 -13.712 -32.658 1.00 89.56 233 THR A N 1
ATOM 1923 C CA . THR A 1 233 ? 18.250 -14.027 -33.912 1.00 89.56 233 THR A CA 1
ATOM 1924 C C . THR A 1 233 ? 19.303 -12.952 -34.218 1.00 89.56 233 THR A C 1
ATOM 1926 O O . THR A 1 233 ? 19.250 -11.877 -33.615 1.00 89.56 233 THR A O 1
ATOM 1929 N N . PRO A 1 234 ? 20.242 -13.167 -35.162 1.00 89.44 234 PRO A N 1
ATOM 1930 C CA . PRO A 1 234 ? 21.166 -12.114 -35.597 1.00 89.44 234 PRO A CA 1
ATOM 1931 C C . PRO A 1 234 ? 20.443 -10.830 -36.029 1.00 89.44 234 PRO A C 1
ATOM 1933 O O . PRO A 1 234 ? 20.828 -9.739 -35.619 1.00 89.44 234 PRO A O 1
ATOM 1936 N N . ARG A 1 235 ? 19.313 -10.962 -36.742 1.00 88.12 235 ARG A N 1
ATOM 1937 C CA . ARG A 1 235 ? 18.411 -9.842 -37.065 1.00 88.12 235 ARG A CA 1
ATOM 1938 C C . ARG A 1 235 ? 17.866 -9.152 -35.813 1.00 88.12 235 ARG A C 1
ATOM 1940 O O . ARG A 1 235 ? 17.883 -7.931 -35.730 1.00 88.12 235 ARG A O 1
ATOM 1947 N N . GLY A 1 236 ? 17.404 -9.920 -34.826 1.00 88.88 236 GLY A N 1
ATOM 1948 C CA . GLY A 1 236 ? 16.936 -9.372 -33.551 1.00 88.88 236 GLY A CA 1
ATOM 1949 C C . GLY A 1 236 ? 18.026 -8.635 -32.768 1.00 88.88 236 GLY A C 1
ATOM 1950 O O . GLY A 1 236 ? 17.750 -7.607 -32.157 1.00 88.88 236 GLY A O 1
ATOM 1951 N N . VAL A 1 237 ? 19.268 -9.123 -32.808 1.00 91.88 237 VAL A N 1
ATOM 1952 C CA . VAL A 1 237 ? 20.420 -8.438 -32.201 1.00 91.88 237 VAL A CA 1
ATOM 1953 C C . VAL A 1 237 ? 20.706 -7.121 -32.921 1.00 91.88 237 VAL A C 1
ATOM 1955 O O . VAL A 1 237 ? 20.841 -6.100 -32.255 1.00 91.88 237 VAL A O 1
ATOM 1958 N N . GLU A 1 238 ? 20.713 -7.116 -34.254 1.00 92.31 238 GLU A N 1
ATOM 1959 C CA . GLU A 1 238 ? 20.931 -5.896 -35.040 1.00 92.31 238 GLU A CA 1
ATOM 1960 C C . GLU A 1 238 ? 19.838 -4.846 -34.788 1.00 92.31 238 GLU A C 1
ATOM 1962 O O . GLU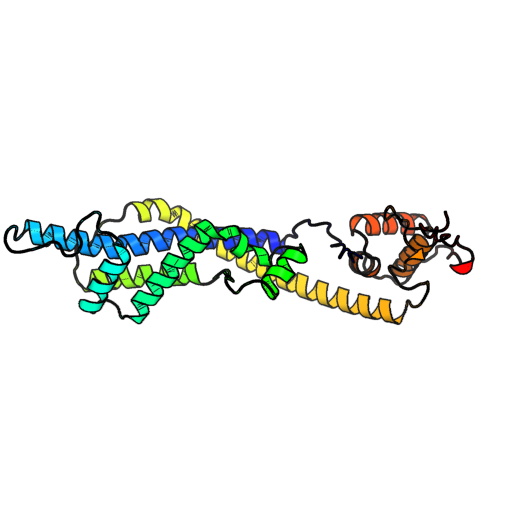 A 1 238 ? 20.148 -3.673 -34.601 1.00 92.31 238 GLU A O 1
ATOM 1967 N N . VAL A 1 239 ? 18.565 -5.247 -34.689 1.00 91.31 239 VAL A N 1
ATOM 1968 C CA . VAL A 1 239 ? 17.471 -4.329 -34.318 1.00 91.31 239 VAL A CA 1
ATOM 1969 C C . VAL A 1 239 ? 17.672 -3.762 -32.909 1.00 91.31 239 VAL A C 1
ATOM 1971 O O . VAL A 1 239 ? 17.512 -2.561 -32.711 1.00 91.31 239 VAL A O 1
ATOM 1974 N N . CYS A 1 240 ? 18.085 -4.586 -31.940 1.00 92.75 240 CYS A N 1
ATOM 1975 C CA . CYS A 1 240 ? 18.422 -4.119 -30.591 1.00 92.75 240 CYS A CA 1
ATOM 1976 C C . CYS A 1 240 ? 19.547 -3.070 -30.618 1.00 92.75 240 CYS A C 1
ATOM 1978 O O . CYS A 1 240 ? 19.448 -2.036 -29.962 1.00 92.75 240 CYS A O 1
ATOM 1980 N N . TYR A 1 241 ? 20.593 -3.303 -31.413 1.00 94.44 241 TYR A N 1
ATOM 1981 C CA . TYR A 1 241 ? 21.702 -2.362 -31.554 1.00 94.44 241 TYR A CA 1
ATOM 1982 C C . TYR A 1 241 ? 21.292 -1.068 -32.249 1.00 94.44 241 TYR A C 1
ATOM 1984 O O . TYR A 1 241 ? 21.696 -0.004 -31.801 1.00 94.44 241 TYR A O 1
ATOM 1992 N N . ARG A 1 242 ? 20.428 -1.120 -33.266 1.00 92.69 242 ARG A N 1
ATOM 1993 C CA . ARG A 1 242 ? 19.872 0.089 -33.894 1.00 92.69 242 ARG A CA 1
ATOM 1994 C C . ARG A 1 242 ? 19.059 0.930 -32.911 1.00 92.69 242 ARG A C 1
ATOM 1996 O O . ARG A 1 242 ? 19.167 2.148 -32.931 1.00 92.69 242 ARG A O 1
ATOM 2003 N N . LEU A 1 243 ? 18.296 0.299 -32.017 1.00 93.00 243 LEU A N 1
ATOM 2004 C CA . LEU A 1 243 ? 17.600 1.024 -30.950 1.00 93.00 243 LEU A CA 1
ATOM 2005 C C . LEU A 1 243 ? 18.583 1.687 -29.964 1.00 93.00 243 LEU A C 1
ATOM 2007 O O . LEU A 1 243 ? 18.322 2.783 -29.476 1.00 93.00 243 LEU A O 1
ATOM 2011 N N . LEU A 1 244 ? 19.723 1.052 -29.680 1.00 93.75 244 LEU A N 1
ATOM 2012 C CA . LEU A 1 244 ? 20.782 1.657 -28.864 1.00 93.75 244 LEU A CA 1
ATOM 2013 C C . LEU A 1 244 ? 21.522 2.784 -29.604 1.00 93.75 244 LEU A C 1
ATOM 2015 O O . LEU A 1 244 ? 21.897 3.774 -28.976 1.00 93.75 2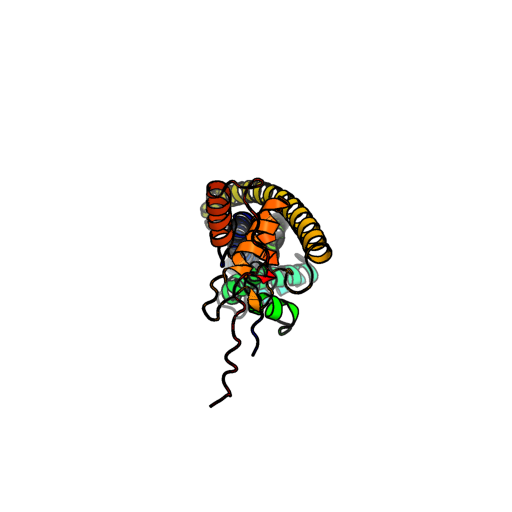44 LEU A O 1
ATOM 2019 N N . ASP A 1 245 ? 21.695 2.668 -30.924 1.00 93.06 245 ASP A N 1
ATOM 2020 C CA . ASP A 1 245 ? 22.315 3.698 -31.767 1.00 93.06 245 ASP A CA 1
ATOM 2021 C C . ASP A 1 245 ? 21.514 5.017 -31.698 1.00 93.06 245 ASP A C 1
ATOM 2023 O O . ASP A 1 245 ? 22.107 6.086 -31.528 1.00 93.06 245 ASP A O 1
ATOM 2027 N N . GLU A 1 246 ? 20.177 4.925 -31.719 1.00 91.81 246 GLU A N 1
ATOM 2028 C CA . GLU A 1 246 ? 19.226 6.042 -31.536 1.00 91.81 246 GLU A CA 1
ATOM 2029 C C . GLU A 1 246 ? 19.118 6.533 -30.075 1.00 91.81 246 GLU A C 1
ATOM 2031 O O . GLU A 1 246 ? 18.323 7.415 -29.758 1.00 91.81 246 GLU A O 1
ATOM 2036 N N . ALA A 1 247 ? 19.931 5.982 -29.168 1.00 91.81 247 ALA A N 1
ATOM 2037 C CA . ALA A 1 247 ? 20.009 6.350 -27.755 1.00 91.81 247 ALA A CA 1
ATOM 2038 C C . ALA A 1 247 ? 18.715 6.140 -26.939 1.00 91.81 247 ALA A C 1
ATOM 2040 O O . ALA A 1 247 ? 18.527 6.794 -25.911 1.00 91.81 247 ALA A O 1
ATOM 2041 N N . TYR A 1 248 ? 17.852 5.195 -27.331 1.00 93.62 248 TYR A N 1
ATOM 2042 C CA . TYR A 1 248 ? 16.707 4.809 -26.500 1.00 93.62 248 TYR A CA 1
ATOM 2043 C C . TYR A 1 248 ? 17.151 4.156 -25.189 1.00 93.62 248 TYR A C 1
ATOM 2045 O O . TYR A 1 248 ? 18.166 3.453 -25.123 1.00 93.62 248 TYR A O 1
ATOM 2053 N N . SER A 1 249 ? 16.360 4.339 -24.127 1.00 94.00 249 SER A N 1
ATOM 2054 C CA . SER A 1 249 ? 16.710 3.767 -22.833 1.00 94.00 249 SER A CA 1
ATOM 2055 C C . SER A 1 249 ? 16.617 2.228 -22.850 1.00 94.00 249 SER A C 1
ATOM 2057 O O . SER A 1 249 ? 15.705 1.651 -23.456 1.00 94.00 249 SER A O 1
ATOM 2059 N N . PRO A 1 250 ? 17.500 1.512 -22.123 1.00 93.75 250 PRO A N 1
ATOM 2060 C CA . PRO A 1 250 ? 17.455 0.048 -22.045 1.00 93.75 250 PRO A CA 1
ATOM 2061 C C . PRO A 1 250 ? 16.118 -0.509 -21.537 1.00 93.75 250 PRO A C 1
ATOM 2063 O O . PRO A 1 250 ? 15.734 -1.629 -21.873 1.00 93.75 250 PRO A O 1
ATOM 2066 N N . VAL A 1 251 ? 15.402 0.264 -20.715 1.00 92.12 251 VAL A N 1
ATOM 2067 C CA . VAL A 1 251 ? 14.082 -0.110 -20.194 1.00 92.12 251 VAL A CA 1
ATOM 2068 C C . VAL A 1 251 ? 13.036 -0.056 -21.304 1.00 92.12 251 VAL A C 1
ATOM 2070 O O . VAL A 1 251 ? 12.285 -1.016 -21.471 1.00 92.12 251 VAL A O 1
ATOM 2073 N N . THR A 1 252 ? 13.020 1.012 -22.099 1.00 92.00 252 THR A N 1
ATOM 2074 C CA . THR A 1 252 ? 12.131 1.135 -23.259 1.00 92.00 252 THR A CA 1
ATOM 2075 C C . THR A 1 252 ? 12.417 0.049 -24.288 1.00 92.00 252 THR A C 1
ATOM 2077 O O . THR A 1 252 ? 11.482 -0.592 -24.757 1.00 92.00 252 THR A O 1
ATOM 2080 N N . ILE A 1 253 ? 13.687 -0.243 -24.581 1.00 92.56 253 ILE A N 1
ATOM 2081 C CA . ILE A 1 253 ? 14.064 -1.339 -25.490 1.00 92.56 253 ILE A CA 1
ATOM 2082 C C . ILE A 1 253 ? 13.560 -2.683 -24.956 1.00 92.56 253 ILE A C 1
ATOM 2084 O O . ILE A 1 253 ? 13.022 -3.490 -25.714 1.00 92.56 253 ILE A O 1
ATOM 2088 N N . ALA A 1 254 ? 13.679 -2.923 -23.646 1.00 91.81 254 ALA A N 1
ATOM 2089 C CA . ALA A 1 254 ? 13.160 -4.135 -23.022 1.00 91.81 254 ALA A CA 1
ATOM 2090 C C . ALA A 1 254 ? 11.640 -4.261 -23.199 1.00 91.81 254 ALA A C 1
ATOM 2092 O O . ALA A 1 254 ? 11.161 -5.338 -23.548 1.00 91.81 254 ALA A O 1
ATOM 2093 N N . TYR A 1 255 ? 10.893 -3.166 -23.044 1.00 89.31 255 TYR A N 1
ATOM 2094 C CA . TYR A 1 255 ? 9.457 -3.138 -23.318 1.00 89.31 255 TYR A CA 1
ATOM 2095 C C . TYR A 1 255 ? 9.127 -3.345 -24.800 1.00 89.31 255 TYR A C 1
ATOM 2097 O O . TYR A 1 255 ? 8.330 -4.224 -25.123 1.00 89.31 255 TYR A O 1
ATOM 2105 N N . ALA A 1 256 ? 9.761 -2.587 -25.696 1.00 89.69 256 ALA A N 1
ATOM 2106 C CA . ALA A 1 256 ? 9.500 -2.620 -27.133 1.00 89.69 256 ALA A CA 1
ATOM 2107 C C . ALA A 1 256 ? 9.809 -3.993 -27.736 1.00 89.69 256 ALA A C 1
ATOM 2109 O O . ALA A 1 256 ? 9.029 -4.533 -28.514 1.00 89.69 256 ALA A O 1
ATOM 2110 N N . MET A 1 257 ? 10.942 -4.583 -27.350 1.00 88.38 257 MET A N 1
ATOM 2111 C CA . MET A 1 257 ? 11.364 -5.887 -27.847 1.00 88.38 257 MET A CA 1
ATOM 2112 C C . MET A 1 257 ? 10.781 -7.052 -27.052 1.00 88.38 257 MET A C 1
ATOM 2114 O O . MET A 1 257 ? 10.950 -8.179 -27.499 1.00 88.38 257 MET A O 1
ATOM 2118 N N . GLY A 1 258 ? 10.158 -6.829 -25.888 1.00 87.06 258 GLY A N 1
ATOM 2119 C CA . GLY A 1 258 ? 9.669 -7.873 -24.976 1.00 87.06 258 GLY A CA 1
ATOM 2120 C C . GLY A 1 258 ? 10.781 -8.651 -24.259 1.00 87.06 258 GLY A C 1
ATOM 2121 O O . GLY A 1 258 ? 10.673 -9.862 -24.071 1.00 87.06 258 GLY A O 1
ATOM 2122 N N . LEU A 1 259 ? 11.918 -8.030 -23.963 1.00 88.12 259 LEU A N 1
ATOM 2123 C CA . LEU A 1 259 ? 13.084 -8.668 -23.339 1.00 88.12 259 LEU A CA 1
ATOM 2124 C C . LEU A 1 259 ? 13.130 -8.381 -21.836 1.00 88.12 259 LEU A C 1
ATOM 2126 O O . LEU A 1 259 ? 12.475 -7.474 -21.334 1.00 88.12 259 LEU A O 1
ATOM 2130 N N . SER A 1 260 ? 13.951 -9.128 -21.095 1.00 89.25 260 SER A N 1
ATOM 2131 C CA . SER A 1 260 ? 14.290 -8.704 -19.737 1.00 89.25 260 SER A CA 1
ATOM 2132 C C . SER A 1 260 ? 15.313 -7.577 -19.759 1.00 89.25 260 SER A C 1
ATOM 2134 O O . SER A 1 260 ? 16.232 -7.573 -20.578 1.00 89.25 260 SER A O 1
ATOM 2136 N N . LEU A 1 261 ? 15.218 -6.675 -18.784 1.00 91.25 261 LEU A N 1
ATOM 2137 C CA . LEU A 1 261 ? 16.144 -5.557 -18.623 1.00 91.25 261 LEU A CA 1
ATOM 2138 C C . LEU A 1 261 ? 17.599 -6.032 -18.523 1.00 91.25 261 LEU A C 1
ATOM 2140 O O . LEU A 1 261 ? 18.492 -5.425 -19.099 1.00 91.25 261 LEU A O 1
ATOM 2144 N N . HIS A 1 262 ? 17.837 -7.154 -17.838 1.00 91.06 262 HIS A N 1
ATOM 2145 C CA . HIS A 1 262 ? 19.170 -7.752 -17.754 1.00 91.06 262 HIS A CA 1
ATOM 2146 C C . HIS A 1 262 ? 19.707 -8.188 -19.127 1.00 91.06 262 HIS A C 1
ATOM 2148 O O . HIS A 1 262 ? 20.870 -7.947 -19.428 1.00 91.06 262 HIS A O 1
ATOM 2154 N N . ALA A 1 263 ? 18.863 -8.785 -19.977 1.00 91.00 263 ALA A N 1
ATOM 2155 C CA . ALA A 1 263 ? 19.281 -9.199 -21.313 1.00 91.00 263 ALA A CA 1
ATOM 2156 C C . ALA A 1 263 ? 19.625 -7.989 -22.192 1.00 91.00 263 ALA A C 1
ATOM 2158 O O . ALA A 1 263 ? 20.612 -8.037 -22.918 1.00 91.00 263 ALA A O 1
ATOM 2159 N N . VAL A 1 264 ? 18.852 -6.902 -22.093 1.00 93.38 264 VAL A N 1
ATOM 2160 C CA . VAL A 1 264 ? 19.135 -5.661 -22.828 1.00 93.38 264 VAL A CA 1
ATOM 2161 C C . VAL A 1 264 ? 20.414 -4.997 -22.328 1.00 93.38 264 VAL A C 1
ATOM 2163 O O . VAL A 1 264 ? 21.245 -4.632 -23.147 1.00 93.38 264 VAL A O 1
ATOM 2166 N N . LYS A 1 265 ? 20.634 -4.909 -21.011 1.00 94.75 265 LYS A N 1
ATOM 2167 C CA . LYS A 1 265 ? 21.885 -4.365 -20.452 1.00 94.75 265 LYS A CA 1
ATOM 2168 C C . LYS A 1 265 ? 23.115 -5.142 -20.917 1.00 94.75 265 LYS A C 1
ATOM 2170 O O . LYS A 1 265 ? 24.064 -4.540 -21.396 1.00 94.75 265 LYS A O 1
ATOM 2175 N N . LYS A 1 266 ? 23.048 -6.475 -20.905 1.00 94.50 266 LYS A N 1
ATOM 2176 C CA . LYS A 1 266 ? 24.130 -7.310 -21.438 1.00 94.50 266 LYS A CA 1
ATOM 2177 C C . LYS A 1 266 ? 24.391 -7.031 -22.926 1.00 94.50 266 LYS A C 1
ATOM 2179 O O . LYS A 1 266 ? 25.522 -7.077 -23.390 1.00 94.50 266 LYS A O 1
ATOM 2184 N N . ARG A 1 267 ? 23.341 -6.745 -23.705 1.00 93.62 267 ARG A N 1
ATOM 2185 C CA . ARG A 1 267 ? 23.474 -6.344 -25.117 1.00 93.62 267 ARG A CA 1
ATOM 2186 C C . ARG A 1 267 ? 24.024 -4.934 -25.277 1.00 93.62 267 ARG A C 1
ATOM 2188 O O . ARG A 1 267 ? 24.751 -4.709 -26.229 1.00 93.62 267 ARG A O 1
ATOM 2195 N N . GLN A 1 268 ? 23.713 -4.023 -24.364 1.00 95.38 268 GLN A N 1
ATOM 2196 C CA . GLN A 1 268 ? 24.298 -2.689 -24.332 1.00 95.38 268 GLN A CA 1
ATOM 2197 C C . GLN A 1 268 ? 25.810 -2.745 -24.075 1.00 95.38 268 GLN A C 1
ATOM 2199 O O . GLN A 1 268 ? 26.551 -2.024 -24.729 1.00 95.38 268 GLN A O 1
ATOM 2204 N N . GLU A 1 269 ? 26.265 -3.631 -23.187 1.00 95.31 269 GLU A N 1
ATOM 2205 C CA . GLU A 1 269 ? 27.694 -3.890 -22.949 1.00 95.31 269 GLU A CA 1
ATOM 2206 C C . GLU A 1 269 ? 28.376 -4.408 -24.226 1.00 95.31 269 GLU A C 1
ATOM 2208 O O . GLU A 1 269 ? 29.307 -3.780 -24.719 1.00 95.31 269 GLU A O 1
ATOM 2213 N N . MET A 1 270 ? 27.831 -5.461 -24.850 1.00 94.25 270 MET A N 1
ATOM 2214 C CA . MET A 1 270 ? 28.353 -5.981 -26.127 1.00 94.25 270 MET A CA 1
ATOM 2215 C C . MET A 1 270 ? 28.329 -4.936 -27.255 1.00 94.25 270 MET A C 1
ATOM 2217 O O . MET A 1 270 ? 29.234 -4.872 -28.080 1.00 94.25 270 MET A O 1
ATOM 2221 N N . TRP A 1 271 ? 27.282 -4.112 -27.319 1.00 94.94 271 TRP A N 1
ATOM 2222 C CA . TRP A 1 271 ? 27.181 -3.018 -28.284 1.00 94.94 271 TRP A CA 1
ATOM 2223 C C . TRP A 1 271 ? 28.288 -1.981 -28.072 1.00 94.94 271 TRP A C 1
ATOM 2225 O O . TRP A 1 271 ? 28.878 -1.519 -29.048 1.00 94.94 271 TRP A O 1
ATOM 2235 N N . ALA A 1 272 ? 28.604 -1.650 -26.817 1.00 93.62 272 ALA A N 1
ATOM 2236 C CA . ALA A 1 272 ? 29.699 -0.746 -26.488 1.00 93.62 272 ALA A CA 1
ATOM 2237 C C . ALA A 1 272 ? 31.064 -1.334 -26.893 1.00 93.62 272 ALA A C 1
ATOM 2239 O O . ALA A 1 272 ? 31.876 -0.614 -27.471 1.00 93.62 272 ALA A O 1
ATOM 2240 N N . GLU A 1 273 ? 31.283 -2.636 -26.681 1.00 93.75 273 GLU A N 1
ATOM 2241 C CA . GLU A 1 273 ? 32.514 -3.347 -27.074 1.00 93.75 273 GLU A CA 1
ATOM 2242 C C . GLU A 1 273 ? 32.752 -3.341 -28.594 1.00 93.75 273 GLU A C 1
ATOM 2244 O O . GLU A 1 273 ? 33.884 -3.198 -29.045 1.00 93.75 273 GLU A O 1
ATOM 2249 N N . ILE A 1 274 ? 31.689 -3.435 -29.400 1.00 91.06 274 ILE A N 1
ATOM 2250 C CA . ILE A 1 274 ? 31.765 -3.468 -30.876 1.00 91.06 274 ILE A CA 1
ATOM 2251 C C . ILE A 1 274 ? 31.908 -2.046 -31.482 1.00 91.06 274 ILE A C 1
ATOM 2253 O O . ILE A 1 274 ? 31.936 -1.868 -32.699 1.00 91.06 274 ILE A O 1
ATOM 2257 N N . GLY A 1 275 ? 32.024 -1.006 -30.648 1.00 89.19 275 GLY A N 1
ATOM 2258 C CA . GLY A 1 275 ? 32.250 0.382 -31.079 1.00 89.19 275 GLY A CA 1
ATOM 2259 C C . GLY A 1 275 ? 31.048 1.316 -30.903 1.00 89.19 275 GLY A C 1
ATOM 2260 O O . GLY A 1 275 ? 31.087 2.469 -31.345 1.00 89.19 275 GLY A O 1
ATOM 2261 N N . GLY A 1 276 ? 29.981 0.850 -30.250 1.00 91.00 276 GLY A N 1
ATOM 2262 C CA . GLY A 1 276 ? 28.808 1.649 -29.902 1.00 91.00 276 GLY A CA 1
ATOM 2263 C C . GLY A 1 276 ? 28.193 2.348 -31.115 1.00 91.00 276 GLY A C 1
ATOM 2264 O O . GLY A 1 276 ? 27.990 1.741 -32.163 1.00 91.00 276 GLY A O 1
ATOM 2265 N N . LYS A 1 277 ? 27.967 3.664 -31.008 1.00 87.88 277 LYS A N 1
ATOM 2266 C CA . LYS A 1 277 ? 27.403 4.488 -32.096 1.00 87.88 277 LYS A CA 1
ATOM 2267 C C . LYS A 1 277 ? 28.228 4.475 -33.392 1.00 87.88 277 LYS A C 1
ATOM 2269 O O . LYS A 1 277 ? 27.693 4.813 -34.443 1.00 87.88 277 LYS A O 1
ATOM 2274 N N . LYS A 1 278 ? 29.519 4.129 -33.321 1.00 88.69 278 LYS A N 1
ATOM 2275 C CA . LYS A 1 278 ? 30.439 4.092 -34.470 1.00 88.69 278 LYS A CA 1
ATOM 2276 C C . LYS A 1 278 ? 30.593 2.693 -35.072 1.00 88.69 278 LYS A C 1
ATOM 2278 O O . LYS A 1 278 ? 31.398 2.521 -35.982 1.00 88.69 278 LYS A O 1
ATOM 2283 N N . ARG A 1 279 ? 29.854 1.696 -34.574 1.00 90.19 279 ARG A N 1
ATOM 2284 C CA . ARG A 1 279 ? 29.906 0.327 -35.097 1.00 90.19 279 ARG A CA 1
ATOM 2285 C C . ARG A 1 279 ? 29.506 0.278 -36.576 1.00 90.19 279 ARG A C 1
ATOM 2287 O O . ARG A 1 279 ? 28.646 1.037 -37.031 1.00 90.19 279 ARG A O 1
ATOM 2294 N N . THR A 1 280 ? 30.036 -0.701 -37.299 1.00 87.44 280 THR A N 1
ATOM 2295 C CA . THR A 1 280 ? 29.567 -1.017 -38.652 1.00 87.44 280 THR A CA 1
ATOM 2296 C C . THR A 1 280 ? 28.186 -1.667 -38.574 1.00 87.44 280 THR A C 1
ATOM 2298 O O . THR A 1 280 ? 28.010 -2.710 -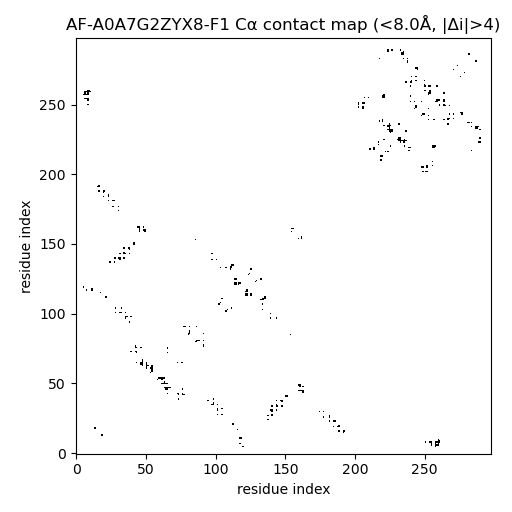37.943 1.00 87.44 280 THR A O 1
ATOM 2301 N N . LYS A 1 281 ? 27.181 -1.031 -39.186 1.00 88.06 281 LYS A N 1
ATOM 2302 C CA . LYS A 1 281 ? 25.795 -1.520 -39.185 1.00 88.06 281 LYS A CA 1
ATOM 2303 C C . LYS A 1 281 ? 25.631 -2.616 -40.233 1.00 88.06 281 LYS A C 1
ATOM 2305 O O . LYS A 1 281 ? 25.895 -2.384 -41.409 1.00 88.06 281 LYS A O 1
ATOM 2310 N N . SER A 1 282 ? 25.148 -3.786 -39.826 1.00 84.81 282 SER A N 1
ATOM 2311 C CA . SER A 1 282 ? 24.782 -4.838 -40.776 1.00 84.81 282 SER A CA 1
ATOM 2312 C C . SER A 1 282 ? 23.486 -4.473 -41.502 1.00 84.81 282 SER A C 1
ATOM 2314 O O . SER A 1 282 ? 22.546 -3.927 -40.908 1.00 84.81 282 SER A O 1
ATOM 2316 N N . ILE A 1 283 ? 23.412 -4.790 -42.793 1.00 83.81 283 ILE A N 1
ATOM 2317 C CA . ILE A 1 283 ? 22.185 -4.655 -43.579 1.00 83.81 283 ILE A CA 1
ATOM 2318 C C . ILE A 1 283 ? 21.231 -5.772 -43.138 1.00 83.81 283 ILE A C 1
ATOM 2320 O O . ILE A 1 283 ? 21.602 -6.942 -43.098 1.00 83.81 283 ILE A O 1
ATOM 2324 N N . LEU A 1 284 ? 19.993 -5.422 -42.765 1.00 79.06 284 LEU A N 1
ATOM 2325 C CA . LEU A 1 284 ? 19.033 -6.406 -42.244 1.00 79.06 284 LEU A CA 1
ATOM 2326 C C . LEU A 1 284 ? 18.695 -7.487 -43.277 1.00 79.06 284 LEU A C 1
ATOM 2328 O O . LEU A 1 284 ? 18.495 -8.636 -42.888 1.00 79.06 284 LEU A O 1
ATOM 2332 N N . ALA A 1 285 ? 18.649 -7.124 -44.562 1.00 78.00 285 ALA A N 1
ATOM 2333 C CA . ALA A 1 285 ? 18.363 -8.036 -45.666 1.00 78.00 285 ALA A CA 1
ATOM 2334 C C . ALA A 1 285 ? 19.362 -9.203 -45.726 1.00 78.00 285 ALA A C 1
ATOM 2336 O O . ALA A 1 285 ? 18.930 -10.345 -45.854 1.00 78.00 285 ALA A O 1
ATOM 2337 N N . ASP A 1 286 ? 20.648 -8.920 -45.506 1.00 81.94 286 ASP A N 1
ATOM 2338 C CA . ASP A 1 286 ? 21.753 -9.883 -45.625 1.00 81.94 286 ASP A CA 1
ATOM 2339 C C . ASP A 1 286 ? 21.825 -10.862 -44.445 1.00 81.94 286 ASP A C 1
ATOM 2341 O O . ASP A 1 286 ? 22.459 -11.915 -44.517 1.00 81.94 286 ASP A O 1
ATOM 2345 N N . LEU A 1 287 ? 21.178 -10.524 -43.327 1.00 82.50 287 LEU A N 1
ATOM 2346 C CA . LEU A 1 287 ? 21.150 -11.380 -42.150 1.00 82.50 287 LEU A CA 1
ATOM 2347 C C . LEU A 1 287 ? 20.163 -12.539 -42.345 1.00 82.50 287 LEU A C 1
ATOM 2349 O O . LEU A 1 287 ? 19.049 -12.317 -42.835 1.00 82.50 287 LEU A O 1
ATOM 2353 N N . PRO A 1 288 ? 20.508 -13.751 -41.866 1.00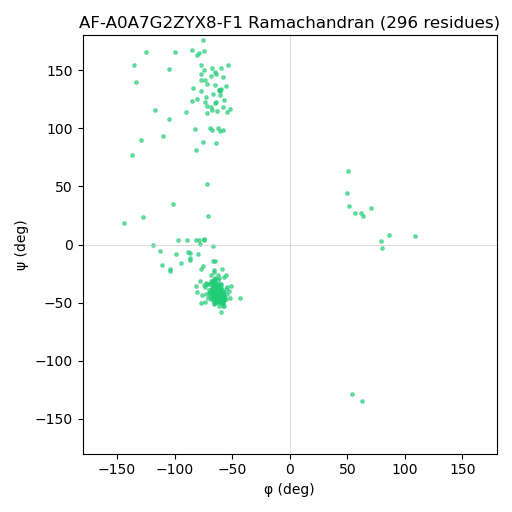 78.56 288 PRO A N 1
ATOM 2354 C CA . PRO A 1 288 ? 19.718 -14.949 -42.104 1.00 78.56 288 PRO A CA 1
ATOM 2355 C C . PRO A 1 288 ? 18.281 -14.774 -41.611 1.00 78.56 288 PRO A C 1
ATOM 2357 O O . PRO A 1 288 ? 18.025 -14.474 -40.438 1.00 78.56 288 PRO A O 1
ATOM 2360 N N . ILE A 1 289 ? 17.339 -14.983 -42.530 1.00 75.12 289 ILE A N 1
ATOM 2361 C CA . ILE A 1 289 ? 15.915 -15.055 -42.221 1.00 75.12 289 ILE A CA 1
ATOM 2362 C C . ILE A 1 289 ? 15.651 -16.423 -41.603 1.00 75.12 289 ILE A C 1
ATOM 2364 O O . ILE A 1 289 ? 16.067 -17.460 -42.123 1.00 75.12 289 ILE A O 1
ATOM 2368 N N . ARG A 1 290 ? 14.937 -16.437 -40.477 1.00 69.44 290 ARG A N 1
ATOM 2369 C CA . ARG A 1 290 ? 14.443 -17.679 -39.888 1.00 69.44 290 ARG A CA 1
ATOM 2370 C C . ARG A 1 290 ? 13.560 -18.396 -40.917 1.00 69.44 290 ARG A C 1
ATOM 2372 O O . ARG A 1 290 ? 12.497 -17.884 -41.255 1.00 69.44 290 ARG A O 1
ATOM 2379 N N . LYS A 1 291 ? 13.946 -19.605 -41.340 1.00 60.59 291 LYS A N 1
ATOM 2380 C CA . LYS A 1 291 ? 13.025 -20.522 -42.026 1.00 60.59 291 LYS A CA 1
ATOM 2381 C C . LYS A 1 291 ? 11.914 -20.878 -41.038 1.00 60.59 291 LYS A C 1
ATOM 2383 O O . LYS A 1 291 ? 12.190 -21.445 -39.978 1.00 60.59 291 LYS A O 1
ATOM 2388 N N . SER A 1 292 ? 10.676 -20.477 -41.317 1.00 53.81 292 SER A N 1
ATOM 2389 C CA . SER A 1 292 ? 9.542 -20.953 -40.531 1.00 53.81 292 SER A CA 1
ATOM 2390 C C . SER A 1 292 ? 9.362 -22.431 -40.855 1.00 53.81 292 SER A C 1
ATOM 2392 O O . SER A 1 292 ? 8.793 -22.758 -41.890 1.00 53.81 292 SER A O 1
ATOM 2394 N N . TYR A 1 293 ? 9.845 -23.329 -40.001 1.00 50.12 293 TYR A N 1
ATOM 2395 C CA . TYR A 1 293 ? 9.314 -24.686 -40.020 1.00 50.12 293 TYR A CA 1
ATOM 2396 C C . TYR A 1 293 ? 7.869 -24.571 -39.536 1.00 50.12 293 TYR A C 1
ATOM 2398 O O . TYR A 1 293 ? 7.614 -24.394 -38.341 1.00 50.12 293 TYR A O 1
ATOM 2406 N N . ARG A 1 294 ? 6.914 -24.548 -40.474 1.00 48.44 294 ARG A N 1
ATOM 2407 C CA . ARG A 1 294 ? 5.525 -24.827 -40.123 1.00 48.44 294 ARG A CA 1
ATOM 2408 C C . ARG A 1 294 ? 5.530 -26.240 -39.563 1.00 48.44 294 ARG A C 1
ATOM 2410 O O . ARG A 1 294 ? 6.067 -27.155 -40.168 1.00 48.44 294 ARG A O 1
ATOM 2417 N N . LYS A 1 295 ? 4.952 -26.407 -38.382 1.00 48.47 295 LYS A N 1
ATOM 2418 C CA . LYS A 1 295 ? 4.894 -27.679 -37.654 1.00 48.47 295 LYS A CA 1
ATOM 2419 C C . LYS A 1 295 ? 3.931 -28.701 -38.306 1.00 48.47 295 LYS A C 1
ATOM 2421 O O . LYS A 1 295 ? 3.389 -29.533 -37.592 1.00 48.47 295 LYS A O 1
ATOM 2426 N N . HIS A 1 296 ? 3.669 -28.570 -39.610 1.00 44.00 296 HIS A N 1
ATOM 2427 C CA . HIS A 1 296 ? 2.640 -29.284 -40.377 1.00 44.00 296 HIS A CA 1
ATOM 2428 C C . HIS A 1 296 ? 3.072 -29.640 -41.812 1.00 44.00 296 HIS A C 1
ATOM 2430 O O . HIS A 1 296 ? 2.205 -29.906 -42.634 1.00 44.00 296 HIS A O 1
ATOM 2436 N N . ASP A 1 297 ? 4.372 -29.637 -42.116 1.00 42.19 297 ASP A N 1
ATOM 2437 C CA . ASP A 1 297 ? 4.883 -30.144 -43.401 1.00 42.19 297 ASP A CA 1
ATOM 2438 C C . ASP A 1 297 ? 5.478 -31.564 -43.260 1.00 42.19 297 ASP A C 1
ATOM 2440 O O . ASP A 1 297 ? 6.451 -31.876 -43.934 1.00 42.19 297 ASP A O 1
ATOM 2444 N N . ASP A 1 298 ? 4.890 -32.393 -42.384 1.00 38.47 298 ASP A N 1
ATOM 2445 C CA . ASP A 1 298 ? 5.010 -33.863 -42.334 1.00 38.47 298 ASP A CA 1
ATOM 2446 C C . ASP A 1 298 ? 3.658 -34.463 -41.902 1.00 38.47 298 ASP A C 1
ATOM 2448 O O . ASP A 1 298 ? 3.090 -33.963 -40.894 1.00 38.47 298 ASP A O 1
#

Solvent-accessible surface area (backbone atoms only — not comparable to full-atom values): 17059 Å² total; per-residue (Å²): 132,86,74,79,69,80,44,52,36,63,72,80,59,79,49,73,49,59,52,49,49,53,54,44,51,51,52,44,49,53,48,27,45,52,36,36,52,49,44,52,45,54,56,41,48,46,52,38,50,44,35,51,51,49,25,72,77,34,70,90,80,48,80,63,88,60,57,91,87,48,83,66,48,62,66,55,36,44,52,52,34,37,76,68,64,76,42,52,68,68,56,45,52,50,51,48,52,54,43,51,47,39,51,40,54,75,77,38,47,68,52,52,48,35,85,74,48,83,49,62,68,51,47,49,42,70,74,74,42,74,87,85,69,61,68,69,68,87,53,54,38,60,52,40,49,53,48,46,51,53,53,52,52,50,41,57,74,68,69,51,76,81,76,86,60,68,65,59,67,72,40,45,67,56,53,53,51,50,55,53,50,44,55,55,47,47,57,52,40,54,51,42,48,55,53,48,53,53,50,51,54,52,38,53,53,50,47,53,51,47,62,71,72,33,55,75,90,59,20,66,62,36,75,69,25,45,45,96,88,69,47,68,31,75,46,26,48,52,47,53,46,52,46,49,58,74,64,53,54,54,63,39,50,7,58,54,45,51,34,39,36,67,60,39,50,56,48,51,52,54,39,49,74,62,46,42,80,74,36,88,80,79,62,69,84,81,38,81,74,69,78,78,78,64,98,70,85,121

Secondary structure (DSSP, 8-state):
--------TTTTPPPHHHHHHHHHHHHHHHHHHHHHHHHHHHHHHHHHHHHHHHHHH-TTT---SS-TT-SSHHHHHHHHHHHTTSS-HHHHHHHHHHHHHHHHHHHHTTTTTGGG---HHHHHHHHHS-S------SSHHHHHHHHHHHHHHHHHHTT------HHHHHHHHHHHHHHHHHHHHHHHHHHHHHHHHHHHHHHHHHHHHHHHH--GGGSTT-GGGB-TTSPBPHHHHHHHHHHHHTT--HHHHHHHHT--HHHHHHHHHHHHHTTGGGSPPPPTTTSPPP----TT--

Nearest PDB structures (foldseek):
  7vcf-assembly1_W  TM=2.148E-01  e=8.486E+00  Chlamydomonas reinhardtii

pLDDT: mean 85.32, std 12.21, range [26.59, 97.12]

Foldseek 3Di:
DPPPPLQPLANQDQDPLLVLVVVLLVLLLVLLLVLLVLLQCLLQVLLQVQQVVVCVVPVPPGDRQQDPPDDPRLLSSLVVCCVVVLDPPVLSVVSVVSNVVNVCCVPVVCLQSLVSGPDPVSVCCQVPNDPPRDYRDPCSSVVSVVSSVSSVVSCVVVVTDDDDDVVCVVCVVVNVVSVVVSVVSVVVSVVVVVVVVVVVVLLVVLLVVLCVPQDDLLFAQPPQQADPVGDGAPLVLLSLLVSVLVVRDLSSSCSRNVHHSVVSVVSCVVCVVCPRNPHDRDDSVPGDGDDPPPPPPD

Sequence (298 aa):
MNSTIYIDPWRGRIRALEHNIVKYRAMQMTLAIYYSEEIRRVVITAIQTQDKFSKSLKPNETTERLPPGAKRPLEKALAIWVDEKLISQNEADDIKRLVDYRNDIAHRMHLLHADLSKYRWVKDRQKYGPQDKVQYDSDAAVEMEALLRLLNDRLRAASRVLTLNPNALLFDAAEKSLKQELKSLRLKIDNLFRQRKLEVTSINAELKSIHTTFRGEAAPNHWYQRYDNGRLTPRGVEVCYRLLDEAYSPVTIAYAMGLSLHAVKKRQEMWAEIGGKKRTKSILADLPIRKSYRKHDD